Protein AF-A0A848W6Z0-F1 (afdb_monomer_lite)

pLDDT: mean 92.56, std 6.85, range [59.88, 98.69]

Sequence (205 aa):
MAGYREFLVRVDVSEGELARVDRDVADIAAERRTPPESKPDPRPLDDDLFWEIVEADGEQPLGERLEAFPDNLARFKPKTIRDFYRKLREVWGQAYRTDVWALAYLLRGGCSDDSFMGFRAWLILQGRAVFEATLKDPDAFNVELFQSDSDGCESILEAPAIAYELRAGKSFPPTKTPLLKLTGPEIDEEEFAASLPRISAALDA

Secondary structure (DSSP, 8-state):
-HHHHHHHHHTT--HHHHHHHHHHHHHHHHSPPPPP-SPPB-PPP-HHHHHHHHSTTTTS-HHHHHHHHHHHHTTB-HHHHHHHHHHHHHHHHHT-BHHHHHHHHHHHT---HHHHHHHHHHHHHT-HHHHHHHHH-GGG--GGG--S--TTGGGGGTHHHHHHHHHHSSPPPP---PPP--BS----GGGHHHH-HHHHHHH--

Structure (mmCIF, N/CA/C/O backbone):
data_AF-A0A848W6Z0-F1
#
_entry.id   AF-A0A848W6Z0-F1
#
loop_
_atom_site.group_PDB
_atom_site.id
_atom_site.type_symbol
_atom_site.label_atom_id
_atom_site.label_alt_id
_atom_site.label_comp_id
_atom_site.label_asym_id
_atom_site.label_entity_id
_atom_site.label_seq_id
_atom_site.pdbx_PDB_ins_code
_atom_site.Cartn_x
_atom_site.Cartn_y
_atom_site.Cartn_z
_atom_site.occupancy
_atom_site.B_iso_or_equiv
_atom_site.auth_seq_id
_atom_site.auth_comp_id
_atom_site.auth_asym_id
_atom_site.auth_atom_id
_atom_site.pdbx_PDB_model_num
ATOM 1 N N . MET A 1 1 ? -4.182 9.695 28.094 1.00 60.69 1 MET A N 1
ATOM 2 C CA . MET A 1 1 ? -4.178 11.153 28.353 1.00 60.69 1 MET A CA 1
ATOM 3 C C . MET A 1 1 ? -4.582 11.521 29.781 1.00 60.69 1 MET A C 1
ATOM 5 O O . MET A 1 1 ? -3.831 12.264 30.392 1.00 60.69 1 MET A O 1
ATOM 9 N N . ALA A 1 2 ? -5.656 10.964 30.368 1.00 64.88 2 ALA A N 1
ATOM 10 C CA . ALA A 1 2 ? -6.036 11.250 31.769 1.00 64.88 2 ALA A CA 1
ATOM 11 C C . ALA A 1 2 ? -4.887 11.045 32.787 1.00 64.88 2 ALA A C 1
ATOM 13 O O . ALA A 1 2 ? -4.566 11.954 33.545 1.00 64.88 2 ALA A O 1
ATOM 14 N N . GLY A 1 3 ? -4.170 9.916 32.708 1.00 78.00 3 GLY A N 1
ATOM 15 C CA . GLY A 1 3 ? -3.020 9.653 33.587 1.00 78.00 3 GLY A CA 1
ATOM 16 C C . GLY A 1 3 ? -1.796 10.555 33.354 1.00 78.00 3 GLY A C 1
ATOM 17 O O . GLY A 1 3 ? -0.964 10.693 34.244 1.00 78.00 3 GLY A O 1
ATOM 18 N N . TYR A 1 4 ? -1.680 11.197 32.184 1.00 82.44 4 TYR A N 1
ATOM 19 C CA . TYR A 1 4 ? -0.591 12.141 31.906 1.00 82.44 4 TYR A CA 1
ATOM 20 C C . TYR A 1 4 ? -0.847 13.487 32.589 1.00 82.44 4 TYR A C 1
ATOM 22 O O . TYR A 1 4 ? 0.036 14.020 33.252 1.00 82.44 4 TYR A O 1
ATOM 30 N N . ARG A 1 5 ? -2.084 13.991 32.527 1.00 83.62 5 ARG A N 1
ATOM 31 C CA . ARG A 1 5 ? -2.481 15.204 33.252 1.00 83.62 5 ARG A CA 1
ATOM 32 C C . ARG A 1 5 ? -2.336 15.035 34.768 1.00 83.62 5 ARG A C 1
ATOM 34 O O . ARG A 1 5 ? -1.789 15.911 35.427 1.00 83.62 5 ARG A O 1
ATOM 41 N N . GLU A 1 6 ? -2.769 13.897 35.316 1.00 86.12 6 GLU A N 1
ATOM 42 C CA . GLU A 1 6 ? -2.593 13.570 36.742 1.00 86.12 6 GLU A CA 1
ATOM 43 C C . GLU A 1 6 ? -1.115 13.520 37.155 1.00 86.12 6 GLU A C 1
ATOM 45 O O . GLU A 1 6 ? -0.750 13.985 38.235 1.00 86.12 6 GLU A O 1
ATOM 50 N N . PHE A 1 7 ? -0.246 13.001 36.283 1.00 90.81 7 PHE A N 1
ATOM 51 C CA . PHE A 1 7 ? 1.197 13.027 36.498 1.00 90.81 7 PHE A CA 1
ATOM 52 C C . PHE A 1 7 ? 1.750 14.460 36.560 1.00 90.81 7 PHE A C 1
ATOM 54 O O . PHE A 1 7 ? 2.542 14.747 37.454 1.00 90.81 7 PHE A O 1
ATOM 61 N N . LEU A 1 8 ? 1.317 15.352 35.661 1.00 89.69 8 LEU A N 1
ATOM 62 C CA . LEU A 1 8 ? 1.766 16.751 35.633 1.00 89.69 8 LEU A CA 1
ATOM 63 C C . LEU A 1 8 ? 1.338 17.521 36.887 1.00 89.69 8 LEU A C 1
ATOM 65 O O . LEU A 1 8 ? 2.145 18.242 37.466 1.00 89.69 8 LEU A O 1
ATOM 69 N N . VAL A 1 9 ? 0.109 17.294 37.360 1.00 88.44 9 VAL A N 1
ATOM 70 C CA . VAL A 1 9 ? -0.361 17.835 38.647 1.00 88.44 9 VAL A CA 1
ATOM 71 C C . VAL A 1 9 ? 0.517 17.332 39.797 1.00 88.44 9 VAL A C 1
ATOM 73 O O . VAL A 1 9 ? 0.896 18.099 40.674 1.00 88.44 9 VAL A O 1
ATOM 76 N N . ARG A 1 10 ? 0.895 16.047 39.790 1.00 93.62 10 ARG A N 1
ATOM 77 C CA . ARG A 1 10 ? 1.737 15.455 40.843 1.00 93.62 10 ARG A CA 1
ATOM 78 C C . ARG A 1 10 ? 3.161 16.017 40.878 1.00 93.62 10 ARG A C 1
ATOM 80 O O . ARG A 1 10 ? 3.788 15.969 41.933 1.00 93.62 10 ARG A O 1
ATOM 87 N N . VAL A 1 11 ? 3.687 16.489 39.750 1.00 95.38 11 VAL A N 1
ATOM 88 C CA . VAL A 1 11 ? 5.036 17.079 39.661 1.00 95.38 11 VAL A CA 1
ATOM 89 C C . VAL A 1 11 ? 5.017 18.613 39.672 1.00 95.38 11 VAL A C 1
ATOM 91 O O . VAL A 1 11 ? 6.019 19.227 39.324 1.00 95.38 11 VAL A O 1
ATOM 94 N N . ASP A 1 12 ? 3.903 19.204 40.121 1.00 92.94 12 ASP A N 1
ATOM 95 C CA . ASP A 1 12 ? 3.740 20.637 40.415 1.00 92.94 12 ASP A CA 1
ATOM 96 C C . ASP A 1 12 ? 3.994 21.557 39.203 1.00 92.94 12 ASP A C 1
ATOM 98 O O . ASP A 1 12 ? 4.596 22.628 39.292 1.00 92.94 12 ASP A O 1
ATOM 102 N N . VAL A 1 13 ? 3.542 21.102 38.030 1.00 93.25 13 VAL A N 1
ATOM 103 C CA . VAL A 1 13 ? 3.557 21.871 36.775 1.00 93.25 13 VAL A CA 1
ATOM 104 C C . VAL A 1 13 ? 2.614 23.070 36.876 1.00 93.25 13 VAL A C 1
ATOM 106 O O . VAL A 1 13 ? 1.555 22.988 37.497 1.00 93.25 13 VAL A O 1
ATOM 109 N N . SER A 1 14 ? 2.972 24.189 36.240 1.00 94.06 14 SER A N 1
ATOM 110 C CA . SER A 1 14 ? 2.196 25.427 36.348 1.00 94.06 14 SER A CA 1
ATOM 111 C C . SER A 1 14 ? 0.780 25.307 35.764 1.00 94.06 14 SER A C 1
ATOM 113 O O . SER A 1 14 ? 0.547 24.608 34.777 1.00 94.06 14 SER A O 1
ATOM 115 N N . GLU A 1 15 ? -0.171 26.074 36.306 1.00 92.12 15 GLU A N 1
ATOM 116 C CA . GLU A 1 15 ? -1.547 26.159 35.777 1.00 92.12 15 GLU A CA 1
ATOM 117 C C . GLU A 1 15 ? -1.587 26.564 34.293 1.00 92.12 15 GLU A C 1
ATOM 119 O O . GLU A 1 15 ? -2.403 26.064 33.519 1.00 92.12 15 GLU A O 1
ATOM 124 N N . GLY A 1 16 ? -0.667 27.435 33.861 1.00 92.88 16 GLY A N 1
ATOM 125 C CA . GLY A 1 16 ? -0.550 27.827 32.455 1.00 92.88 16 GLY A CA 1
ATOM 126 C C . GLY A 1 16 ? -0.164 26.659 31.540 1.00 92.88 16 GLY A C 1
ATOM 127 O O . GLY A 1 16 ? -0.690 26.542 30.430 1.00 92.88 16 GLY A O 1
ATOM 128 N N . GLU A 1 17 ? 0.717 25.774 32.007 1.00 89.56 17 GLU A N 1
ATOM 129 C CA . GLU A 1 17 ? 1.120 24.566 31.284 1.00 89.56 17 GLU A CA 1
ATOM 130 C C . GLU A 1 17 ? 0.033 23.489 31.312 1.00 89.56 17 GLU A C 1
ATOM 132 O O . GLU A 1 17 ? -0.230 22.886 30.272 1.00 89.56 17 GLU A O 1
ATOM 137 N N . LEU A 1 18 ? -0.656 23.290 32.442 1.00 91.56 18 LEU A N 1
ATOM 138 C CA . LEU A 1 18 ? -1.810 22.385 32.526 1.00 91.56 18 LEU A CA 1
ATOM 139 C C . LEU A 1 18 ? -2.921 22.807 31.555 1.00 91.56 18 LEU A C 1
ATOM 141 O O . LEU A 1 18 ? -3.432 21.975 30.807 1.00 91.56 18 LEU A O 1
ATOM 145 N N . ALA A 1 19 ? -3.226 24.106 31.486 1.00 91.38 19 ALA A N 1
ATOM 146 C CA . ALA A 1 19 ? -4.203 24.642 30.542 1.00 91.38 19 ALA A CA 1
ATOM 147 C C . ALA A 1 19 ? -3.774 24.471 29.076 1.00 91.38 19 ALA A C 1
ATOM 149 O O . ALA A 1 19 ? -4.630 24.356 28.200 1.00 91.38 19 ALA A O 1
ATOM 150 N N . ARG A 1 20 ? -2.464 24.469 28.783 1.00 89.38 20 ARG A N 1
ATOM 151 C CA . ARG A 1 20 ? -1.961 24.132 27.443 1.00 89.38 20 ARG A CA 1
ATOM 152 C C . ARG A 1 20 ? -2.208 22.660 27.128 1.00 89.38 20 ARG A C 1
ATOM 154 O O . ARG A 1 20 ? -2.799 22.383 26.098 1.00 89.38 20 ARG A O 1
ATOM 161 N N . VAL A 1 21 ? -1.856 21.750 28.038 1.00 89.44 21 VAL A N 1
ATOM 162 C CA . VAL A 1 21 ? -2.091 20.308 27.847 1.00 89.44 21 VAL A CA 1
ATOM 163 C C . VAL A 1 21 ? -3.576 19.991 27.674 1.00 89.44 21 VAL A C 1
ATOM 165 O O . VAL A 1 21 ? -3.923 19.160 26.842 1.00 89.44 21 VAL A O 1
ATOM 168 N N . ASP A 1 22 ? -4.462 20.656 28.417 1.00 89.19 22 ASP A N 1
ATOM 169 C CA . ASP A 1 22 ? -5.909 20.464 28.273 1.00 89.19 22 ASP A CA 1
ATOM 170 C C . ASP A 1 22 ? -6.423 20.913 26.896 1.00 89.19 22 ASP A C 1
ATOM 172 O O . ASP A 1 22 ? -7.277 20.236 26.320 1.00 89.19 22 ASP A O 1
ATOM 176 N N . ARG A 1 23 ? -5.877 22.007 26.340 1.00 89.31 23 ARG A N 1
ATOM 177 C CA . ARG A 1 23 ? -6.163 22.418 24.955 1.00 89.31 23 ARG A CA 1
ATOM 178 C C . ARG A 1 23 ? -5.643 21.391 23.958 1.00 89.31 23 ARG A C 1
ATOM 180 O O . ARG A 1 23 ? -6.432 20.908 23.161 1.00 89.31 23 ARG A O 1
ATOM 187 N N . ASP A 1 24 ? -4.386 20.971 24.088 1.00 87.56 24 ASP A N 1
ATOM 188 C CA . ASP A 1 24 ? -3.787 19.977 23.191 1.00 87.56 24 ASP A CA 1
ATOM 189 C C . ASP A 1 24 ? -4.599 18.662 23.196 1.00 87.56 24 ASP A C 1
ATOM 191 O O . ASP A 1 24 ? -4.840 18.056 22.156 1.00 87.56 24 ASP A O 1
ATOM 195 N N . VAL A 1 25 ? -5.084 18.222 24.365 1.00 86.19 25 VAL A N 1
ATOM 196 C CA . VAL A 1 25 ? -5.962 17.044 24.487 1.00 86.19 25 VAL A CA 1
ATOM 197 C C . VAL A 1 25 ? -7.302 17.253 23.782 1.00 86.19 25 VAL A C 1
ATOM 199 O O . VAL A 1 25 ? -7.804 16.313 23.161 1.00 86.19 25 VAL A O 1
ATOM 202 N N . ALA A 1 26 ? -7.902 18.438 23.905 1.00 86.19 26 ALA A N 1
ATOM 203 C CA . ALA A 1 26 ? -9.164 18.760 23.248 1.00 86.19 26 ALA A CA 1
ATOM 204 C C . ALA A 1 26 ? -9.005 18.817 21.722 1.00 86.19 26 ALA A C 1
ATOM 206 O O . ALA A 1 26 ? -9.836 18.245 21.018 1.00 86.19 26 ALA A O 1
ATOM 207 N N . ASP A 1 27 ? -7.919 19.417 21.236 1.00 86.38 27 ASP A N 1
ATOM 208 C CA . ASP A 1 27 ? -7.599 19.518 19.811 1.00 86.38 27 ASP A CA 1
ATOM 209 C C . ASP A 1 27 ? -7.378 18.116 19.212 1.00 86.38 27 ASP A C 1
ATOM 211 O O . ASP A 1 27 ? -8.057 17.735 18.259 1.00 86.38 27 ASP A O 1
ATOM 215 N N . ILE A 1 28 ? -6.575 17.264 19.868 1.00 82.69 28 ILE A N 1
ATOM 216 C CA . ILE A 1 28 ? -6.394 15.850 19.474 1.00 82.69 28 ILE A CA 1
ATOM 217 C C . ILE A 1 28 ? -7.728 15.091 19.468 1.00 82.69 28 ILE A C 1
ATOM 219 O O . ILE A 1 28 ? -7.977 14.238 18.613 1.00 82.69 28 ILE A O 1
ATOM 223 N N . ALA A 1 29 ? -8.592 15.344 20.454 1.00 82.00 29 ALA A N 1
ATOM 224 C CA . ALA A 1 29 ? -9.889 14.685 20.524 1.00 82.00 29 ALA A CA 1
ATOM 225 C C . ALA A 1 29 ? -10.831 15.133 19.396 1.00 82.00 29 ALA A C 1
ATOM 227 O O . ALA A 1 29 ? -11.615 14.306 18.926 1.00 82.00 29 ALA A O 1
ATOM 228 N N . ALA A 1 30 ? -10.752 16.397 18.970 1.00 82.50 30 ALA A N 1
ATOM 229 C CA . ALA A 1 30 ? -11.535 16.957 17.872 1.00 82.50 30 ALA A CA 1
ATOM 230 C C . ALA A 1 30 ? -11.083 16.431 16.499 1.00 82.50 30 ALA A C 1
ATOM 232 O O . ALA A 1 30 ? -11.919 16.228 15.624 1.00 82.50 30 ALA A O 1
ATOM 233 N N . GLU A 1 31 ? -9.791 16.141 16.337 1.00 82.31 31 GLU A N 1
ATOM 234 C CA . GLU A 1 31 ? -9.215 15.548 15.120 1.00 82.31 31 GLU A CA 1
ATOM 235 C C . GLU A 1 31 ? -9.383 14.019 15.043 1.00 82.31 31 GLU A C 1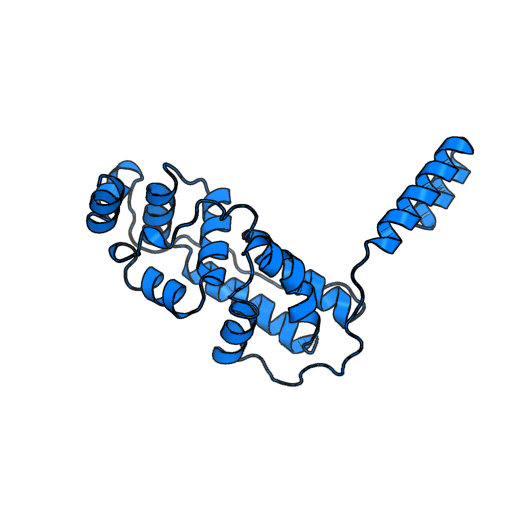
ATOM 237 O O . GLU A 1 31 ? -9.028 13.379 14.050 1.00 82.31 31 GLU A O 1
ATOM 242 N N . ARG A 1 32 ? -9.920 13.383 16.093 1.00 81.81 32 ARG A N 1
ATOM 243 C CA . ARG A 1 32 ? -10.032 11.924 16.132 1.00 81.81 32 ARG A CA 1
ATOM 244 C C . ARG A 1 32 ? -11.067 11.430 15.121 1.00 81.81 32 ARG A C 1
ATOM 246 O O . ARG A 1 32 ? -12.250 11.754 15.218 1.00 81.81 32 ARG A O 1
ATOM 253 N N . ARG A 1 33 ? -10.640 10.521 14.238 1.00 85.81 33 ARG A N 1
ATOM 254 C CA . ARG A 1 33 ? -11.529 9.763 13.343 1.00 85.81 33 ARG A CA 1
ATOM 255 C C . ARG A 1 33 ? -12.688 9.120 14.112 1.00 85.81 33 ARG A C 1
ATOM 257 O O . ARG A 1 33 ? -12.520 8.592 15.222 1.00 85.81 33 ARG A O 1
ATOM 264 N N . THR A 1 34 ? -13.872 9.164 13.509 1.00 84.38 34 THR A N 1
ATOM 265 C CA . THR A 1 34 ? -15.103 8.625 14.095 1.00 84.38 34 THR A CA 1
ATOM 266 C C . THR A 1 34 ? -15.472 7.294 13.435 1.00 84.38 34 THR A C 1
ATOM 268 O O . THR A 1 34 ? -15.350 7.156 12.220 1.00 84.38 34 THR A O 1
ATOM 271 N N . PRO A 1 35 ? -15.903 6.278 14.206 1.00 81.44 35 PRO A N 1
ATOM 272 C CA . PRO A 1 35 ? -16.333 5.013 13.625 1.00 81.44 35 PRO A CA 1
ATOM 273 C C . PRO A 1 35 ? -17.553 5.192 12.710 1.00 81.44 35 PRO A C 1
ATOM 275 O O . PRO A 1 35 ? -18.455 5.959 13.052 1.00 81.44 35 PRO A O 1
ATOM 278 N N . PRO A 1 36 ? -17.659 4.430 11.609 1.00 84.06 36 PRO A N 1
ATOM 279 C CA . PRO A 1 36 ? -18.835 4.485 10.752 1.00 84.06 36 PRO A CA 1
ATOM 280 C C . PRO A 1 36 ? -20.091 4.011 11.499 1.00 84.06 36 PRO A C 1
ATOM 282 O O . PRO A 1 36 ? -20.122 2.912 12.058 1.00 84.06 36 PRO A O 1
ATOM 285 N N . GLU A 1 37 ? -21.159 4.812 11.447 1.00 82.06 37 GLU A N 1
ATOM 286 C CA . GLU A 1 37 ? -22.454 4.508 12.086 1.00 82.06 37 GLU A CA 1
ATOM 287 C C . GLU A 1 37 ? -23.227 3.376 11.382 1.00 82.06 37 GLU A C 1
ATOM 289 O O . GLU A 1 37 ? -24.132 2.758 11.947 1.00 82.06 37 GLU A O 1
ATOM 294 N N . SER A 1 38 ? -22.870 3.079 10.131 1.00 85.38 38 SER A N 1
ATOM 295 C CA . SER A 1 38 ? -23.558 2.092 9.302 1.00 85.38 38 SER A CA 1
ATOM 296 C C . SER A 1 38 ? -23.245 0.639 9.693 1.00 85.38 38 SER A C 1
ATOM 298 O O . SER A 1 38 ? -22.168 0.281 10.194 1.00 85.38 38 SER A O 1
ATOM 300 N N . LYS A 1 39 ? -24.214 -0.252 9.423 1.00 89.94 39 LYS A N 1
ATOM 301 C CA . LYS A 1 39 ? -24.009 -1.703 9.552 1.00 89.94 39 LYS A CA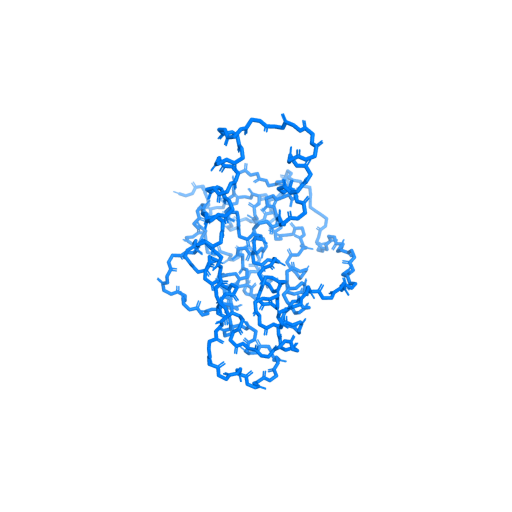 1
ATOM 302 C C . LYS A 1 39 ? -22.811 -2.127 8.691 1.00 89.94 39 LYS A C 1
ATOM 304 O O . LYS A 1 39 ? -22.694 -1.647 7.567 1.00 89.94 39 LYS A O 1
ATOM 309 N N . PRO A 1 40 ? -21.941 -3.023 9.194 1.00 93.25 40 PRO A N 1
ATOM 310 C CA . PRO A 1 40 ? -20.746 -3.402 8.462 1.00 93.25 40 PRO A CA 1
ATOM 311 C C . PRO A 1 40 ? -21.122 -4.160 7.200 1.00 93.25 40 PRO A C 1
ATOM 313 O O . PRO A 1 40 ? -21.990 -5.040 7.257 1.00 93.25 40 PRO A O 1
ATOM 316 N N . ASP A 1 41 ? -20.401 -3.895 6.117 1.00 94.69 41 ASP A N 1
ATOM 317 C CA . ASP A 1 41 ? -20.452 -4.732 4.925 1.00 94.69 41 ASP A CA 1
ATOM 318 C C . ASP A 1 41 ? -20.087 -6.184 5.317 1.00 94.69 41 ASP A C 1
ATOM 320 O O . ASP A 1 41 ? -19.045 -6.421 5.950 1.00 94.69 41 ASP A O 1
ATOM 324 N N . PRO A 1 42 ? -20.973 -7.166 5.050 1.00 93.06 42 PRO A N 1
ATOM 325 C CA . PRO A 1 42 ? -20.771 -8.540 5.469 1.00 93.06 42 PRO A CA 1
ATOM 326 C C . PRO A 1 42 ? -19.909 -9.365 4.514 1.00 93.06 42 PRO A C 1
ATOM 328 O O . PRO A 1 42 ? -19.630 -10.512 4.881 1.00 93.06 42 PRO A O 1
ATOM 331 N N . ARG A 1 43 ? -19.542 -8.840 3.335 1.00 96.19 43 ARG A N 1
ATOM 332 C CA . ARG A 1 43 ? -18.815 -9.585 2.305 1.00 96.19 43 ARG A CA 1
ATOM 333 C C . ARG A 1 43 ? -17.480 -10.117 2.860 1.00 96.19 43 ARG A C 1
ATOM 335 O O . ARG A 1 43 ? -16.743 -9.377 3.527 1.00 96.19 43 ARG A O 1
ATOM 342 N N . PRO A 1 44 ? -17.183 -11.418 2.677 1.00 96.12 44 PRO A N 1
ATOM 343 C CA . PRO A 1 44 ? -15.856 -11.948 2.960 1.00 96.12 44 PRO A CA 1
ATOM 344 C C . PRO A 1 44 ? -14.858 -11.382 1.948 1.00 96.12 44 PRO A C 1
ATOM 346 O O . PRO A 1 44 ? -15.242 -11.047 0.834 1.00 96.12 44 PRO A O 1
ATOM 349 N N . LEU A 1 45 ? -13.584 -11.295 2.331 1.00 98.44 45 LEU A N 1
ATOM 350 C CA . LEU A 1 45 ? -12.551 -10.886 1.389 1.00 98.44 45 LEU A CA 1
ATOM 351 C C . LEU A 1 45 ? -12.261 -12.006 0.384 1.00 98.44 45 LEU A C 1
ATOM 353 O O . LEU A 1 45 ? -11.878 -13.107 0.787 1.00 98.44 45 LEU A O 1
ATOM 357 N N . ASP A 1 46 ? -12.385 -11.676 -0.895 1.00 98.00 46 ASP A N 1
ATOM 358 C CA . ASP A 1 46 ? -11.806 -12.380 -2.035 1.00 98.00 46 ASP A CA 1
ATOM 359 C C . ASP A 1 46 ? -10.920 -11.415 -2.849 1.00 98.00 46 ASP A C 1
ATOM 361 O O . ASP A 1 46 ? -10.696 -10.269 -2.444 1.00 98.00 46 ASP A O 1
ATOM 365 N N . ASP A 1 47 ? -10.352 -11.898 -3.956 1.00 97.50 47 ASP A N 1
ATOM 366 C CA . ASP A 1 47 ? -9.438 -11.104 -4.783 1.00 97.50 47 ASP A CA 1
ATOM 367 C C . ASP A 1 47 ? -10.144 -9.913 -5.445 1.00 97.50 47 ASP A C 1
ATOM 369 O O . ASP A 1 47 ? -9.564 -8.832 -5.523 1.00 97.50 47 ASP A O 1
ATOM 373 N N . ASP A 1 48 ? -11.396 -10.075 -5.872 1.00 98.25 48 ASP A N 1
ATOM 374 C CA . ASP A 1 48 ? -12.146 -8.999 -6.521 1.00 98.25 48 ASP A CA 1
ATOM 375 C C . ASP A 1 48 ? -12.517 -7.908 -5.511 1.00 98.25 48 ASP A C 1
ATOM 377 O O . ASP A 1 48 ? -12.317 -6.728 -5.788 1.00 98.25 48 ASP A O 1
ATOM 381 N N . LEU A 1 49 ? -12.946 -8.282 -4.299 1.00 98.25 49 LEU A N 1
ATOM 382 C CA . LEU A 1 49 ? -13.213 -7.321 -3.232 1.00 98.25 49 LEU A CA 1
ATOM 383 C C . LEU A 1 49 ? -11.938 -6.615 -2.755 1.00 98.25 49 LEU A C 1
ATOM 385 O O . LEU A 1 49 ? -11.993 -5.446 -2.381 1.00 98.25 49 LEU A O 1
ATOM 389 N N . PHE A 1 50 ? -10.788 -7.297 -2.741 1.00 98.69 50 PHE A N 1
ATOM 390 C CA . PHE A 1 50 ? -9.514 -6.652 -2.418 1.00 98.69 50 PHE A CA 1
ATOM 391 C C . PHE A 1 50 ? -9.234 -5.485 -3.370 1.00 98.69 50 PHE A C 1
ATOM 393 O O . PHE A 1 50 ? -8.964 -4.376 -2.908 1.00 98.69 50 PHE A O 1
ATOM 400 N N . TRP A 1 51 ? -9.346 -5.723 -4.678 1.00 98.44 51 TRP A N 1
ATOM 401 C CA . TRP A 1 51 ? -9.116 -4.688 -5.681 1.00 98.44 51 TRP A CA 1
ATOM 402 C C . TRP A 1 51 ? -10.224 -3.632 -5.696 1.00 98.44 51 TRP A C 1
ATOM 404 O O . TRP A 1 51 ? -9.899 -2.455 -5.774 1.00 98.44 51 TRP A O 1
ATOM 414 N N . GLU A 1 52 ? -11.491 -4.008 -5.482 1.00 97.75 52 GLU A N 1
ATOM 415 C CA . GLU A 1 52 ? -12.600 -3.054 -5.296 1.00 97.75 52 GLU A CA 1
ATOM 416 C C . GLU A 1 52 ? -12.301 -2.054 -4.167 1.00 97.75 52 GLU A C 1
ATOM 418 O O . GLU A 1 52 ? -12.535 -0.859 -4.318 1.00 97.75 52 GLU A O 1
ATOM 423 N N . ILE A 1 53 ? -11.761 -2.525 -3.036 1.00 97.69 53 ILE A N 1
ATOM 424 C CA . ILE A 1 53 ? -11.401 -1.660 -1.903 1.00 97.69 53 ILE A CA 1
ATOM 425 C C . ILE A 1 53 ? -10.218 -0.747 -2.250 1.00 97.69 53 ILE A C 1
ATOM 427 O O . ILE A 1 53 ? -10.229 0.422 -1.877 1.00 97.69 53 ILE A O 1
ATOM 431 N N . VAL A 1 54 ? -9.193 -1.264 -2.936 1.00 97.31 54 VAL A N 1
ATOM 432 C CA . VAL A 1 54 ? -8.004 -0.484 -3.331 1.00 97.31 54 VAL A CA 1
ATOM 433 C C . VAL A 1 54 ? -8.352 0.606 -4.350 1.00 97.31 54 VAL A C 1
ATOM 435 O O . VAL A 1 54 ? -7.843 1.726 -4.276 1.00 97.31 54 VAL A O 1
ATOM 438 N N . GLU A 1 55 ? -9.224 0.276 -5.296 1.00 95.62 55 GLU A N 1
ATOM 439 C CA . GLU A 1 55 ? -9.632 1.137 -6.409 1.00 95.62 55 GLU A CA 1
ATOM 440 C C . GLU A 1 55 ? -10.804 2.060 -6.054 1.00 95.62 55 GLU A C 1
ATOM 442 O O . GLU A 1 55 ? -11.202 2.898 -6.868 1.00 95.62 55 GLU A O 1
ATOM 447 N N . ALA A 1 56 ? -11.338 1.947 -4.834 1.00 92.81 56 ALA A N 1
ATOM 448 C CA . ALA A 1 56 ? -12.352 2.857 -4.334 1.00 92.81 56 ALA A CA 1
ATOM 449 C C . ALA A 1 56 ? -11.871 4.314 -4.442 1.00 92.81 56 ALA A C 1
ATOM 451 O O . ALA A 1 56 ? -10.708 4.637 -4.176 1.00 92.81 56 ALA A O 1
ATOM 452 N N . ASP A 1 57 ? -12.792 5.184 -4.856 1.00 84.94 57 ASP A N 1
ATOM 453 C CA . ASP A 1 57 ? -12.558 6.617 -5.030 1.00 84.94 57 ASP A CA 1
ATOM 454 C C . ASP A 1 57 ? -11.403 6.944 -6.000 1.00 84.94 57 ASP A C 1
ATOM 456 O O . ASP A 1 57 ? -10.746 7.969 -5.859 1.00 84.94 57 ASP A O 1
ATOM 460 N N . GLY A 1 58 ? -11.160 6.096 -7.010 1.00 81.00 58 GLY A N 1
ATOM 461 C CA . GLY A 1 58 ? -10.055 6.230 -7.974 1.00 81.00 58 GLY A CA 1
ATOM 462 C C . GLY A 1 58 ? -9.990 7.543 -8.771 1.00 81.00 58 GLY A C 1
ATOM 463 O O . GLY A 1 58 ? -8.946 7.842 -9.341 1.00 81.00 58 GLY A O 1
ATOM 464 N N . GLU A 1 59 ? -11.066 8.334 -8.794 1.00 84.06 59 GLU A N 1
ATOM 465 C CA . GLU A 1 59 ? -11.097 9.675 -9.403 1.00 84.06 59 GLU A CA 1
ATOM 466 C C . GLU A 1 59 ? -10.509 10.770 -8.493 1.00 84.06 59 GLU A C 1
ATOM 468 O O . GLU A 1 59 ? -10.186 11.856 -8.971 1.00 84.06 59 GLU A O 1
ATOM 473 N N . GLN A 1 60 ? -10.376 10.505 -7.189 1.00 88.19 60 GLN A N 1
ATOM 474 C CA . GLN A 1 60 ? -9.827 11.453 -6.221 1.00 88.19 60 GLN A CA 1
ATOM 475 C C . GLN A 1 60 ? -8.291 11.498 -6.290 1.00 88.19 60 GLN A C 1
ATOM 477 O O . GLN A 1 60 ? -7.654 10.488 -6.618 1.00 88.19 60 GLN A O 1
ATOM 482 N N . PRO A 1 61 ? -7.666 12.632 -5.923 1.00 89.88 61 PRO A N 1
ATOM 483 C CA . PRO A 1 61 ? -6.219 12.711 -5.761 1.00 89.88 61 PRO A CA 1
ATOM 484 C C . PRO A 1 61 ? -5.693 11.632 -4.808 1.00 89.88 61 PRO A C 1
ATOM 486 O O . PRO A 1 61 ? -6.328 11.299 -3.807 1.00 89.88 61 PRO A O 1
ATOM 489 N N . LEU A 1 62 ? -4.506 11.095 -5.097 1.00 88.50 62 LEU A N 1
ATOM 490 C CA . LEU A 1 62 ? -3.948 9.964 -4.351 1.00 88.50 62 LEU A CA 1
ATOM 491 C C . LEU A 1 62 ? -3.812 10.241 -2.847 1.00 88.50 62 LEU A C 1
ATOM 493 O O . LEU A 1 62 ? -4.137 9.373 -2.040 1.00 88.50 62 LEU A O 1
ATOM 497 N N . GLY A 1 63 ? -3.387 11.451 -2.473 1.00 89.94 63 GLY A N 1
ATOM 498 C CA . GLY A 1 63 ? -3.297 11.867 -1.071 1.00 89.94 63 GLY A CA 1
ATOM 499 C C . GLY A 1 63 ? -4.647 11.814 -0.348 1.00 89.94 63 GLY A C 1
ATOM 500 O O . GLY A 1 63 ? -4.735 11.251 0.739 1.00 89.94 63 GLY A O 1
ATOM 501 N N . GLU A 1 64 ? -5.716 12.303 -0.985 1.00 91.12 64 GLU A N 1
ATOM 502 C CA . GLU A 1 64 ? -7.077 12.261 -0.428 1.00 91.12 64 GLU A CA 1
ATOM 503 C C . GLU A 1 64 ? -7.592 10.818 -0.314 1.00 91.12 64 GLU A C 1
ATOM 505 O O . GLU A 1 64 ? -8.176 10.435 0.703 1.00 91.12 64 GLU A O 1
ATOM 510 N N . ARG A 1 65 ? -7.308 9.975 -1.319 1.00 92.06 65 ARG A N 1
ATOM 511 C CA . ARG A 1 65 ? -7.628 8.537 -1.277 1.00 92.06 65 ARG A CA 1
ATOM 512 C C . ARG A 1 65 ? -6.933 7.840 -0.111 1.00 92.06 65 ARG A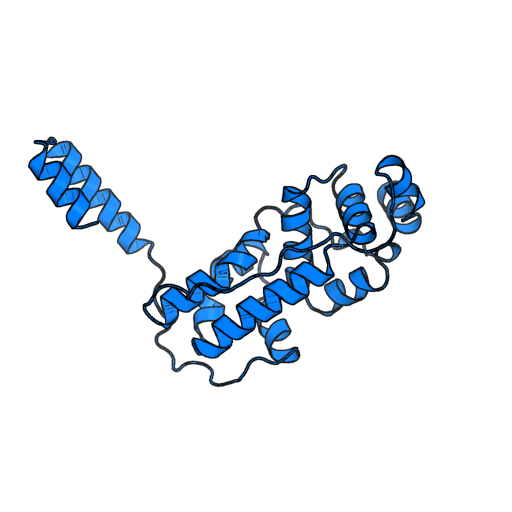 C 1
ATOM 514 O O . ARG A 1 65 ? -7.565 7.050 0.588 1.00 92.06 65 ARG A O 1
ATOM 521 N N . LEU A 1 66 ? -5.645 8.117 0.100 1.00 92.56 66 LEU A N 1
ATOM 522 C CA . LEU A 1 66 ? -4.852 7.548 1.193 1.00 92.56 66 LEU A CA 1
ATOM 523 C C . LEU A 1 66 ? -5.368 7.992 2.562 1.00 92.56 66 LEU A C 1
ATOM 525 O O . LEU A 1 66 ? -5.508 7.163 3.463 1.00 92.56 66 LEU A O 1
ATOM 529 N N . GLU A 1 67 ? -5.696 9.275 2.712 1.00 92.00 67 GLU A N 1
ATOM 530 C CA . GLU A 1 67 ? -6.210 9.829 3.964 1.00 92.00 67 GLU A CA 1
ATOM 531 C C . GLU A 1 67 ? -7.555 9.203 4.368 1.00 92.00 67 GLU A C 1
ATOM 533 O O . GLU A 1 67 ? -7.750 8.875 5.548 1.00 92.00 67 GLU A O 1
ATOM 538 N N . ALA A 1 68 ? -8.444 8.991 3.390 1.00 93.44 68 ALA A N 1
ATOM 539 C CA . ALA A 1 68 ? -9.768 8.395 3.569 1.00 93.44 68 ALA A CA 1
ATOM 540 C C . ALA A 1 68 ? -9.758 6.854 3.630 1.00 93.44 68 ALA A C 1
ATOM 542 O O . ALA A 1 68 ? -10.733 6.236 4.073 1.00 93.44 68 ALA A O 1
ATOM 543 N N . PHE A 1 69 ? -8.666 6.205 3.209 1.00 96.19 69 PHE A N 1
ATOM 544 C CA . PHE A 1 69 ? -8.574 4.746 3.100 1.00 96.19 69 PHE A CA 1
ATOM 545 C C . PHE A 1 69 ? -8.948 3.999 4.394 1.00 96.19 69 PHE A C 1
ATOM 547 O O . PHE A 1 69 ? -9.721 3.034 4.322 1.00 96.19 69 PHE A O 1
ATOM 554 N N . PRO A 1 70 ? -8.471 4.406 5.594 1.00 96.75 70 PRO A N 1
ATOM 555 C CA . PRO A 1 70 ? -8.848 3.739 6.837 1.00 96.75 70 PRO A CA 1
ATOM 556 C C . PRO A 1 70 ? -10.352 3.809 7.121 1.00 96.75 70 PRO A C 1
ATOM 558 O O . PRO A 1 70 ? -10.934 2.824 7.578 1.00 96.75 70 PRO A O 1
ATOM 561 N N . ASP A 1 71 ? -10.989 4.943 6.829 1.00 94.50 71 ASP A N 1
ATOM 562 C CA . ASP A 1 71 ? -12.417 5.160 7.070 1.00 94.50 71 ASP A CA 1
ATOM 563 C C . ASP A 1 71 ? -13.269 4.328 6.099 1.00 94.50 71 ASP A C 1
ATOM 565 O O . ASP A 1 71 ? -14.230 3.664 6.508 1.00 94.50 71 ASP A O 1
ATOM 569 N N . ASN A 1 72 ? -12.853 4.255 4.833 1.00 94.44 72 ASN A N 1
ATOM 570 C CA . ASN A 1 72 ? -13.449 3.375 3.829 1.00 94.44 72 ASN A CA 1
ATOM 571 C C . ASN A 1 72 ? -13.348 1.898 4.233 1.00 94.44 72 ASN A C 1
ATOM 573 O O . ASN A 1 72 ? -14.349 1.174 4.233 1.00 94.44 72 ASN A O 1
ATOM 577 N N . LEU A 1 73 ? -12.169 1.453 4.667 1.00 97.19 73 LEU A N 1
ATOM 578 C CA . LEU A 1 73 ? -11.949 0.079 5.113 1.00 97.19 73 LEU A CA 1
ATOM 579 C C . LEU A 1 73 ? -12.696 -0.239 6.424 1.00 97.19 73 LEU A C 1
ATOM 581 O O . LEU A 1 73 ? -13.162 -1.367 6.619 1.00 97.19 73 LEU A O 1
ATOM 585 N N . ALA A 1 74 ? -12.906 0.748 7.302 1.00 97.00 74 ALA A N 1
ATOM 586 C CA . ALA A 1 74 ? -13.669 0.587 8.542 1.00 97.00 74 ALA A CA 1
ATOM 587 C C . ALA A 1 74 ? -15.156 0.265 8.296 1.00 97.00 74 ALA A C 1
ATOM 589 O O . ALA A 1 74 ? -15.851 -0.206 9.204 1.00 97.00 74 ALA A O 1
ATOM 590 N N . ARG A 1 75 ? -15.670 0.444 7.070 1.00 95.94 75 ARG A N 1
ATOM 591 C CA . ARG A 1 75 ? -17.039 0.052 6.682 1.00 95.94 75 ARG A CA 1
ATOM 592 C C . ARG A 1 75 ? -17.243 -1.467 6.665 1.00 95.94 75 ARG A C 1
ATOM 594 O O . ARG A 1 75 ? -18.384 -1.919 6.752 1.00 95.94 75 ARG A O 1
ATOM 601 N N . PHE A 1 76 ? -16.172 -2.258 6.628 1.00 97.44 76 PHE A N 1
ATOM 602 C CA . PHE A 1 76 ? -16.224 -3.721 6.615 1.00 97.44 76 PHE A CA 1
ATOM 603 C C . PHE A 1 76 ? -16.192 -4.334 8.021 1.00 97.44 76 PHE A C 1
ATOM 605 O O . PHE A 1 76 ? -15.882 -3.684 9.018 1.00 97.44 76 PHE A O 1
ATOM 612 N N . LYS A 1 77 ? -16.509 -5.630 8.137 1.00 97.00 77 LYS A N 1
ATOM 613 C CA . LYS A 1 77 ? -16.361 -6.359 9.411 1.00 97.00 77 LYS A CA 1
ATOM 614 C C . LYS A 1 77 ? -14.885 -6.439 9.845 1.00 97.00 77 LYS A C 1
ATOM 616 O O . LYS A 1 77 ? -14.023 -6.668 8.998 1.00 97.00 77 LYS A O 1
ATOM 621 N N . PRO A 1 78 ? -14.582 -6.461 11.162 1.00 96.44 78 PRO A N 1
ATOM 622 C CA . PRO A 1 78 ? -13.213 -6.639 11.671 1.00 96.44 78 PRO A CA 1
ATOM 623 C C . PRO A 1 78 ? -12.482 -7.879 11.133 1.00 96.44 78 PRO A C 1
ATOM 625 O O . PRO A 1 78 ? -11.258 -7.899 11.026 1.00 96.44 78 PRO A O 1
ATOM 628 N N . LYS A 1 79 ? -13.216 -8.946 10.787 1.00 96.75 79 LYS A N 1
ATOM 629 C CA . LYS A 1 79 ? -12.629 -10.108 10.109 1.00 96.75 79 LYS A CA 1
ATOM 630 C C . LYS A 1 79 ? -12.123 -9.749 8.706 1.00 96.75 79 LYS A C 1
ATOM 632 O O . LYS A 1 79 ? -10.969 -10.042 8.430 1.00 96.75 79 LYS A O 1
ATOM 637 N N . THR A 1 80 ? -12.944 -9.105 7.879 1.00 98.19 80 THR A N 1
ATOM 638 C CA . THR A 1 80 ? -12.583 -8.684 6.518 1.00 98.19 80 THR A CA 1
ATOM 639 C C . THR A 1 80 ? -11.396 -7.720 6.534 1.00 98.19 80 THR A C 1
ATOM 641 O O . THR A 1 80 ? -10.470 -7.910 5.762 1.00 98.19 80 THR A O 1
ATOM 644 N N . ILE A 1 81 ? -11.338 -6.781 7.486 1.00 98.25 81 ILE A N 1
ATOM 645 C CA . ILE A 1 81 ? -10.197 -5.856 7.640 1.00 98.25 81 ILE A CA 1
ATOM 646 C C . ILE A 1 81 ? -8.881 -6.610 7.918 1.00 98.25 81 ILE A C 1
ATOM 648 O O . ILE A 1 81 ? -7.846 -6.320 7.323 1.00 98.25 81 ILE A O 1
ATOM 652 N N . ARG A 1 82 ? -8.905 -7.632 8.787 1.00 97.69 82 ARG A N 1
ATOM 653 C CA . ARG A 1 82 ? -7.722 -8.481 9.044 1.00 97.69 82 ARG A CA 1
ATOM 654 C C . ARG A 1 82 ? -7.352 -9.353 7.849 1.00 97.69 82 ARG A C 1
ATOM 656 O O . ARG A 1 82 ? -6.176 -9.637 7.636 1.00 97.69 82 ARG A O 1
ATOM 663 N N . ASP A 1 83 ? -8.343 -9.832 7.107 1.00 97.75 83 ASP A N 1
ATOM 664 C CA . ASP A 1 83 ? -8.106 -10.576 5.872 1.00 97.75 83 ASP A CA 1
ATOM 665 C C . ASP A 1 83 ? -7.446 -9.649 4.837 1.00 97.75 83 ASP A C 1
ATOM 667 O O . ASP A 1 83 ? -6.461 -10.047 4.218 1.00 97.75 83 ASP A O 1
ATOM 671 N N . PHE A 1 84 ? -7.900 -8.392 4.753 1.00 98.44 84 PHE A N 1
ATOM 672 C CA . PHE A 1 84 ? -7.373 -7.380 3.839 1.00 98.44 84 PHE A CA 1
ATOM 673 C C . PHE A 1 84 ? -5.925 -7.050 4.177 1.00 98.44 84 PHE A C 1
ATOM 675 O O . PHE A 1 84 ? -5.082 -7.078 3.292 1.00 98.44 84 PHE A O 1
ATOM 682 N N . TYR A 1 85 ? -5.598 -6.859 5.461 1.00 98.00 85 TYR A N 1
ATOM 683 C CA . TYR A 1 85 ? -4.212 -6.685 5.908 1.00 98.00 85 TYR A CA 1
ATOM 684 C C . TYR A 1 85 ? -3.287 -7.800 5.397 1.00 98.00 85 TYR A C 1
ATOM 686 O O . TYR A 1 85 ? -2.202 -7.534 4.883 1.00 98.00 85 TYR A O 1
ATOM 694 N N . ARG A 1 86 ? -3.713 -9.063 5.525 1.00 96.94 86 ARG A N 1
ATOM 695 C CA . ARG A 1 86 ? -2.906 -10.214 5.095 1.00 96.94 86 ARG A CA 1
ATOM 696 C C . ARG A 1 86 ? -2.730 -10.235 3.580 1.00 96.94 86 ARG A C 1
ATOM 698 O O . ARG A 1 86 ? -1.608 -10.422 3.120 1.00 96.94 86 ARG A O 1
ATOM 705 N N . LYS A 1 87 ? -3.810 -9.993 2.831 1.00 97.88 87 LYS A N 1
ATOM 706 C CA . LYS A 1 87 ? -3.768 -9.933 1.367 1.00 97.88 87 LYS A CA 1
ATOM 707 C C . LYS A 1 87 ? -2.919 -8.763 0.869 1.00 97.88 87 LYS A C 1
ATOM 709 O O . LYS A 1 87 ? -2.088 -8.961 -0.005 1.00 97.88 87 LYS A O 1
ATOM 714 N N . LEU A 1 88 ? -3.043 -7.584 1.478 1.00 98.06 88 LEU A N 1
ATOM 715 C CA . LEU A 1 88 ? -2.229 -6.413 1.158 1.00 98.06 88 LEU A CA 1
ATOM 716 C C . LEU A 1 88 ? -0.737 -6.711 1.330 1.00 98.06 88 LEU A C 1
ATOM 718 O O . LEU A 1 88 ? 0.054 -6.403 0.447 1.00 98.06 88 LEU A O 1
ATOM 722 N N . ARG A 1 89 ? -0.345 -7.354 2.439 1.00 96.50 89 ARG A N 1
ATOM 723 C CA . ARG A 1 89 ? 1.052 -7.755 2.676 1.00 96.50 89 ARG A CA 1
ATOM 724 C C . ARG A 1 89 ? 1.550 -8.784 1.663 1.00 96.50 89 ARG A C 1
ATOM 726 O O . ARG A 1 89 ? 2.709 -8.713 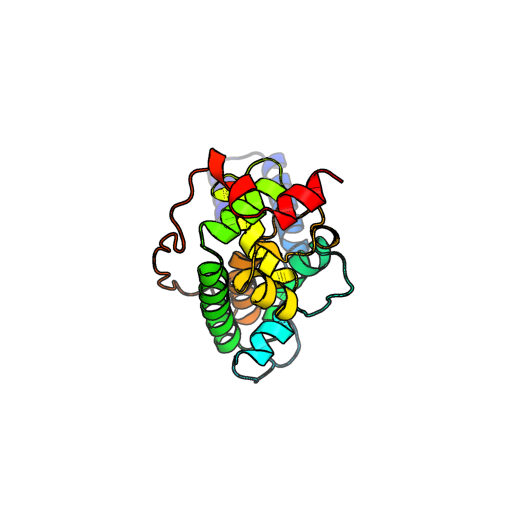1.267 1.00 96.50 89 ARG A O 1
ATOM 733 N N . GLU A 1 90 ? 0.697 -9.719 1.258 1.00 96.44 90 GLU A N 1
ATOM 734 C CA . GLU A 1 90 ? 1.009 -10.696 0.213 1.00 96.44 90 GLU A CA 1
ATOM 735 C C . GLU A 1 90 ? 1.242 -10.003 -1.136 1.00 96.44 90 GLU A C 1
ATOM 737 O O . GLU A 1 90 ? 2.310 -10.167 -1.717 1.00 96.44 90 GLU A O 1
ATOM 742 N N . VAL A 1 91 ? 0.290 -9.182 -1.590 1.00 98.06 91 VAL A N 1
ATOM 743 C CA . VAL A 1 91 ? 0.365 -8.437 -2.859 1.00 98.06 91 VAL A CA 1
ATOM 744 C C . VAL A 1 91 ? 1.574 -7.497 -2.860 1.00 98.06 91 VAL A C 1
ATOM 746 O O . VAL A 1 91 ? 2.386 -7.540 -3.776 1.00 98.06 91 VAL A O 1
ATOM 749 N N . TRP A 1 92 ? 1.790 -6.731 -1.791 1.00 97.50 92 TRP A N 1
ATOM 750 C CA . TRP A 1 92 ? 2.971 -5.872 -1.647 1.00 97.50 92 TRP A CA 1
ATOM 751 C C . TRP A 1 92 ? 4.294 -6.653 -1.679 1.00 97.50 92 TRP A C 1
ATOM 753 O O . TRP A 1 92 ? 5.292 -6.179 -2.227 1.00 97.50 92 TRP A O 1
ATOM 763 N N . GLY A 1 93 ? 4.304 -7.876 -1.144 1.00 97.25 93 GLY A N 1
ATOM 764 C CA . GLY A 1 93 ? 5.446 -8.782 -1.220 1.00 97.25 93 GLY A CA 1
ATOM 765 C C . GLY A 1 93 ? 5.726 -9.320 -2.626 1.00 97.25 93 GLY A C 1
ATOM 766 O O . GLY A 1 93 ? 6.890 -9.519 -2.960 1.00 97.25 93 GLY A O 1
ATOM 767 N N . GLN A 1 94 ? 4.705 -9.507 -3.472 1.00 97.56 94 GLN A N 1
ATOM 768 C CA . GLN A 1 94 ? 4.876 -9.974 -4.860 1.00 97.56 94 GLN A CA 1
ATOM 769 C C . GLN A 1 94 ? 5.675 -8.984 -5.720 1.00 97.56 94 GLN A C 1
ATOM 771 O O . GLN A 1 94 ? 6.375 -9.395 -6.645 1.00 97.56 94 GLN A O 1
ATOM 776 N N . ALA A 1 95 ? 5.599 -7.692 -5.395 1.00 97.81 95 ALA A N 1
ATOM 777 C CA . ALA A 1 95 ? 6.364 -6.641 -6.057 1.00 97.81 95 ALA A CA 1
ATOM 778 C C . ALA A 1 95 ? 7.796 -6.483 -5.512 1.00 97.81 95 ALA A C 1
ATOM 780 O O . ALA A 1 95 ? 8.545 -5.645 -6.007 1.00 97.81 95 ALA A O 1
ATOM 781 N N . TYR A 1 96 ? 8.207 -7.265 -4.503 1.00 97.62 96 TYR A N 1
ATOM 782 C CA . TYR A 1 96 ? 9.579 -7.249 -3.986 1.00 97.62 96 TYR A CA 1
ATOM 783 C C . TYR A 1 96 ? 10.513 -8.080 -4.879 1.00 97.62 96 TYR A C 1
ATOM 785 O O . TYR A 1 96 ? 10.961 -9.179 -4.529 1.00 97.62 96 TYR A O 1
ATOM 793 N N . ARG A 1 97 ? 10.764 -7.542 -6.076 1.00 98.00 97 ARG A N 1
ATOM 794 C CA . ARG A 1 97 ? 11.591 -8.142 -7.123 1.00 98.00 97 ARG A CA 1
ATOM 795 C C . ARG A 1 97 ? 12.648 -7.167 -7.635 1.00 98.00 97 ARG A C 1
ATOM 797 O O . ARG A 1 97 ? 12.374 -5.973 -7.711 1.00 98.00 97 ARG A O 1
ATOM 804 N N . THR A 1 98 ? 13.817 -7.672 -8.023 1.00 98.00 98 THR A N 1
ATOM 805 C CA . THR A 1 98 ? 14.931 -6.852 -8.531 1.00 98.00 98 THR A CA 1
ATOM 806 C C . THR A 1 98 ? 14.577 -6.112 -9.821 1.00 98.00 98 THR A C 1
ATOM 808 O O . THR A 1 98 ? 14.938 -4.956 -9.976 1.00 98.00 98 THR A O 1
ATOM 811 N N . ASP A 1 99 ? 13.819 -6.724 -10.732 1.00 98.06 99 ASP A N 1
ATOM 812 C CA . ASP A 1 99 ? 13.385 -6.079 -11.982 1.00 98.06 99 ASP A CA 1
ATOM 813 C C . ASP A 1 99 ? 12.359 -4.954 -11.751 1.00 98.06 99 ASP A C 1
ATOM 815 O O . ASP A 1 99 ? 12.379 -3.927 -12.426 1.00 98.06 99 ASP A O 1
ATOM 819 N N . VAL A 1 100 ? 11.500 -5.102 -10.741 1.00 98.12 100 VAL A N 1
ATOM 820 C CA . VAL A 1 100 ? 10.598 -4.033 -10.282 1.00 98.12 100 VAL A CA 1
ATOM 821 C C . VAL A 1 100 ? 11.372 -2.938 -9.534 1.00 98.12 100 VAL A C 1
ATOM 823 O O . VAL A 1 100 ? 11.010 -1.766 -9.628 1.00 98.12 100 VAL A O 1
ATOM 826 N N . TRP A 1 101 ? 12.450 -3.286 -8.823 1.00 98.00 101 TRP A N 1
ATOM 827 C CA . TRP A 1 101 ? 13.367 -2.298 -8.244 1.00 98.00 101 TRP A CA 1
ATOM 828 C C . TRP A 1 101 ? 14.059 -1.504 -9.347 1.00 98.00 101 TRP A C 1
ATOM 830 O O . TRP A 1 101 ? 14.002 -0.279 -9.315 1.00 98.00 101 TRP A O 1
ATOM 840 N N . ALA A 1 102 ? 14.625 -2.166 -10.358 1.00 98.12 102 ALA A N 1
ATOM 841 C CA . ALA A 1 102 ? 15.239 -1.505 -11.507 1.00 98.12 102 ALA A CA 1
ATOM 842 C C . ALA A 1 102 ? 14.277 -0.494 -12.151 1.00 98.12 102 ALA A C 1
ATOM 844 O O . ALA A 1 102 ? 14.653 0.655 -12.381 1.00 98.12 102 ALA A O 1
ATOM 845 N N . LEU A 1 103 ? 13.005 -0.873 -12.332 1.00 97.62 103 LEU A N 1
ATOM 846 C CA . LEU A 1 103 ? 11.962 0.036 -12.814 1.00 97.62 103 LEU A CA 1
ATOM 847 C C . LEU A 1 103 ? 11.793 1.251 -11.889 1.00 97.62 103 LEU A C 1
ATOM 849 O O . LEU A 1 103 ? 11.837 2.389 -12.353 1.00 97.62 103 LEU A O 1
ATOM 853 N N . ALA A 1 104 ? 11.627 1.025 -10.583 1.00 96.12 104 ALA A N 1
ATOM 854 C CA . ALA A 1 104 ? 11.482 2.098 -9.600 1.00 96.12 104 ALA A CA 1
ATOM 855 C C . ALA A 1 104 ? 12.696 3.042 -9.585 1.00 96.12 104 ALA A C 1
ATOM 857 O O . ALA A 1 104 ? 12.534 4.254 -9.473 1.00 96.12 104 ALA A O 1
ATOM 858 N N . TYR A 1 105 ? 13.901 2.487 -9.713 1.00 95.94 105 TYR A N 1
ATOM 859 C CA . TYR A 1 105 ? 15.158 3.222 -9.744 1.00 95.94 105 TYR A CA 1
ATOM 860 C C . TYR A 1 105 ? 15.236 4.138 -10.960 1.00 95.94 105 TYR A C 1
ATOM 862 O O . TYR A 1 105 ? 15.521 5.324 -10.806 1.00 95.94 105 TYR A O 1
ATOM 870 N N . LEU A 1 106 ? 14.934 3.617 -12.152 1.00 96.06 106 LEU A N 1
ATOM 871 C CA . LEU A 1 106 ? 14.962 4.395 -13.390 1.00 96.06 106 LEU A CA 1
ATOM 872 C C . LEU A 1 106 ? 13.920 5.517 -13.376 1.00 96.06 106 LEU A C 1
ATOM 874 O O . LEU A 1 106 ? 14.266 6.662 -13.651 1.00 96.06 106 LEU A O 1
ATOM 878 N N . LEU A 1 107 ? 12.677 5.220 -12.980 1.00 94.44 107 LEU A N 1
ATOM 879 C CA . LEU A 1 107 ? 11.598 6.215 -12.915 1.00 94.44 107 LEU A CA 1
ATOM 880 C C . LEU A 1 107 ? 11.905 7.378 -11.954 1.00 94.44 107 LEU A C 1
ATOM 882 O O . LEU A 1 107 ? 11.400 8.483 -12.139 1.00 94.44 107 LEU A O 1
ATOM 886 N N . ARG A 1 108 ? 12.718 7.136 -10.920 1.00 91.69 108 ARG A N 1
ATOM 887 C CA . ARG A 1 108 ? 13.020 8.105 -9.852 1.00 91.69 108 ARG A CA 1
ATOM 888 C C . ARG A 1 108 ? 14.397 8.756 -9.949 1.00 91.69 108 ARG A C 1
ATOM 890 O O . ARG A 1 108 ? 14.660 9.697 -9.206 1.00 91.69 108 ARG A O 1
ATOM 897 N N . GLY A 1 109 ? 15.283 8.251 -10.807 1.00 92.00 109 GLY A N 1
ATOM 898 C CA . GLY A 1 109 ? 16.698 8.637 -10.803 1.00 92.00 109 GLY A CA 1
ATOM 899 C C . GLY A 1 109 ? 17.462 8.140 -9.566 1.00 92.00 109 GLY A C 1
ATOM 900 O O . GLY A 1 109 ? 18.370 8.819 -9.090 1.00 92.00 109 GLY A O 1
ATOM 901 N N . GLY A 1 110 ? 17.071 6.982 -9.030 1.00 92.75 110 GLY A N 1
ATOM 902 C CA . GLY A 1 110 ? 17.621 6.360 -7.822 1.00 92.75 110 GLY A CA 1
ATOM 903 C C . GLY A 1 110 ? 16.526 5.807 -6.906 1.00 92.75 110 GLY A C 1
ATOM 904 O O . GLY A 1 110 ? 15.413 6.328 -6.866 1.00 92.75 110 GLY A O 1
ATOM 905 N N . CYS A 1 111 ? 16.808 4.739 -6.156 1.00 92.88 111 CYS A N 1
ATOM 906 C CA . CYS A 1 111 ? 15.822 4.154 -5.243 1.00 92.88 111 CYS A CA 1
ATOM 907 C C . CYS A 1 111 ? 16.489 3.400 -4.085 1.00 92.88 111 CYS A C 1
ATOM 909 O O . CYS A 1 111 ? 17.157 2.391 -4.301 1.00 92.88 111 CYS A O 1
ATOM 911 N N . SER A 1 112 ? 16.290 3.893 -2.859 1.00 93.44 112 SER A N 1
ATOM 912 C CA . SER A 1 112 ? 16.653 3.197 -1.618 1.00 93.44 112 SER A C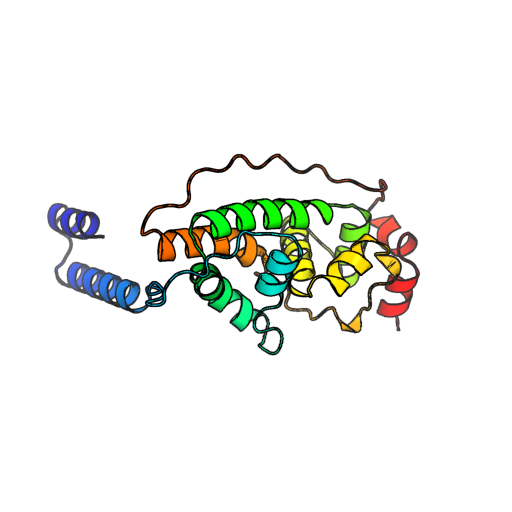A 1
ATOM 913 C C . SER A 1 112 ? 15.605 2.145 -1.234 1.00 93.44 112 SER A C 1
ATOM 915 O O . SER A 1 112 ? 14.498 2.150 -1.769 1.00 93.44 112 SER A O 1
ATOM 917 N N . ASP A 1 113 ? 15.902 1.301 -0.241 1.00 91.94 113 ASP A N 1
ATOM 918 C CA . ASP A 1 113 ? 14.930 0.346 0.319 1.00 91.94 113 ASP A CA 1
ATOM 919 C C . ASP A 1 113 ? 13.607 1.012 0.755 1.00 91.94 113 ASP A C 1
ATOM 921 O O . ASP A 1 113 ? 12.522 0.490 0.475 1.00 91.94 113 ASP A O 1
ATOM 925 N N . ASP A 1 114 ? 13.687 2.183 1.399 1.00 91.25 114 ASP A N 1
ATOM 926 C CA . ASP A 1 114 ? 12.516 2.944 1.858 1.00 91.25 114 ASP A CA 1
ATOM 927 C C . ASP A 1 114 ? 11.713 3.502 0.676 1.00 91.25 114 ASP A C 1
ATOM 929 O O . ASP A 1 114 ? 10.490 3.355 0.614 1.00 91.25 114 ASP A O 1
ATOM 933 N N . SER A 1 115 ? 12.400 4.064 -0.324 1.00 92.12 115 SER A N 1
ATOM 934 C CA . SER A 1 115 ? 11.753 4.530 -1.556 1.00 92.12 115 SER A CA 1
ATOM 935 C C . SER A 1 115 ? 11.109 3.369 -2.324 1.00 92.12 115 SER A C 1
ATOM 937 O O . SER A 1 115 ? 10.011 3.501 -2.871 1.00 92.12 115 SER A O 1
ATOM 939 N N . PHE A 1 116 ? 11.732 2.188 -2.302 1.00 95.00 116 PHE A N 1
ATOM 940 C CA . PHE A 1 116 ? 11.198 0.994 -2.943 1.00 95.00 116 PHE A CA 1
ATOM 941 C C . PHE A 1 116 ? 9.990 0.425 -2.189 1.00 95.00 116 PHE A C 1
ATOM 943 O O . PHE A 1 116 ? 9.068 -0.124 -2.799 1.00 95.00 116 PHE A O 1
ATOM 950 N N . MET A 1 117 ? 9.938 0.559 -0.860 1.00 94.31 117 MET A N 1
ATOM 951 C CA . MET A 1 117 ? 8.727 0.286 -0.081 1.00 94.31 117 MET A CA 1
ATOM 952 C C . MET A 1 117 ? 7.560 1.173 -0.525 1.00 94.31 117 MET A C 1
ATOM 954 O O . MET A 1 117 ? 6.484 0.628 -0.805 1.00 94.31 117 MET A O 1
ATOM 958 N N . GLY A 1 118 ? 7.788 2.486 -0.640 1.00 93.81 118 GLY A N 1
ATOM 959 C CA . GLY A 1 118 ? 6.795 3.451 -1.119 1.00 93.81 118 GLY A CA 1
ATOM 960 C C . GLY A 1 118 ? 6.336 3.155 -2.549 1.00 93.81 118 GLY A C 1
ATOM 961 O O . GLY A 1 118 ? 5.137 3.053 -2.801 1.00 93.81 118 GLY A O 1
ATOM 962 N N . PHE A 1 119 ? 7.266 2.881 -3.473 1.00 95.69 119 PHE A N 1
ATOM 963 C CA . PHE A 1 119 ? 6.944 2.526 -4.863 1.00 95.69 119 PHE A CA 1
ATOM 964 C C . PHE A 1 119 ? 6.040 1.292 -4.972 1.00 95.69 119 PHE A C 1
ATOM 966 O O . PHE A 1 119 ? 5.061 1.303 -5.715 1.00 95.69 119 PHE A O 1
ATOM 973 N N . ARG A 1 120 ? 6.322 0.229 -4.211 1.00 96.69 120 ARG A N 1
ATOM 974 C CA . ARG A 1 120 ? 5.491 -0.986 -4.225 1.00 96.69 120 ARG A CA 1
ATOM 975 C C . ARG A 1 120 ? 4.089 -0.734 -3.675 1.00 96.69 120 ARG A C 1
ATOM 977 O O . ARG A 1 120 ? 3.135 -1.334 -4.161 1.00 96.69 120 ARG A O 1
ATOM 984 N N . ALA A 1 121 ? 3.955 0.129 -2.668 1.00 96.50 121 ALA A N 1
ATOM 985 C CA . ALA A 1 121 ? 2.651 0.531 -2.146 1.00 96.50 121 ALA A CA 1
ATOM 986 C C . ALA A 1 121 ? 1.884 1.394 -3.163 1.00 96.50 121 ALA A C 1
ATOM 988 O O . ALA A 1 121 ? 0.714 1.132 -3.437 1.00 96.50 121 ALA A O 1
ATOM 989 N N . TRP A 1 122 ? 2.570 2.349 -3.791 1.00 95.69 122 TRP A N 1
ATOM 990 C CA . TRP A 1 122 ? 2.038 3.169 -4.875 1.00 95.69 122 TRP A CA 1
ATOM 991 C C . TRP A 1 122 ? 1.545 2.324 -6.056 1.00 95.69 122 TRP A C 1
ATOM 993 O O . TRP A 1 122 ? 0.446 2.556 -6.554 1.00 95.69 122 TRP A O 1
ATOM 1003 N N . LEU A 1 123 ? 2.296 1.293 -6.457 1.00 96.06 123 LEU A N 1
ATOM 1004 C CA . LEU A 1 123 ? 1.924 0.417 -7.570 1.00 96.06 123 LEU A CA 1
ATOM 1005 C C . LEU A 1 123 ? 0.600 -0.320 -7.312 1.00 96.06 123 LEU A C 1
ATOM 1007 O O . LEU A 1 123 ? -0.180 -0.522 -8.236 1.00 96.06 123 LEU A O 1
ATOM 1011 N N . ILE A 1 124 ? 0.319 -0.692 -6.058 1.00 97.12 124 ILE A N 1
ATOM 1012 C CA . ILE A 1 124 ? -0.973 -1.282 -5.670 1.00 97.12 124 ILE A CA 1
ATOM 1013 C C . ILE A 1 124 ? -2.096 -0.255 -5.828 1.00 97.12 124 ILE A C 1
ATOM 1015 O O . ILE A 1 124 ? -3.160 -0.591 -6.336 1.00 97.12 124 ILE A O 1
ATOM 1019 N N . LEU A 1 125 ? -1.860 1.000 -5.436 1.00 94.88 125 LEU A N 1
ATOM 1020 C CA . LEU A 1 125 ? -2.848 2.084 -5.510 1.00 94.88 125 LEU A CA 1
ATOM 1021 C C . LEU A 1 125 ? -3.220 2.488 -6.947 1.00 94.88 125 LEU A C 1
ATOM 1023 O O . LEU A 1 125 ? -4.274 3.104 -7.141 1.00 94.88 125 LEU A O 1
ATOM 1027 N N . GLN A 1 126 ? -2.406 2.098 -7.937 1.00 93.94 126 GLN A N 1
ATOM 1028 C CA . GLN A 1 126 ? -2.730 2.200 -9.368 1.00 93.94 126 GLN A CA 1
ATOM 1029 C C . GLN A 1 126 ? -3.763 1.158 -9.835 1.00 93.94 126 GLN A C 1
ATOM 1031 O O . GLN A 1 126 ? -4.217 1.204 -10.978 1.00 93.94 126 GLN A O 1
ATOM 1036 N N . GLY A 1 127 ? -4.149 0.228 -8.960 1.00 95.81 127 GLY A N 1
ATOM 1037 C CA . GLY A 1 127 ? -5.156 -0.789 -9.230 1.00 95.81 127 GLY A CA 1
ATOM 1038 C C . GLY A 1 127 ? -4.599 -2.061 -9.864 1.00 95.81 127 GLY A C 1
ATOM 1039 O O . GLY A 1 127 ? -3.426 -2.170 -10.241 1.00 95.81 127 GLY A O 1
ATOM 1040 N N . ARG A 1 128 ? -5.481 -3.052 -9.988 1.00 98.00 128 ARG A N 1
ATOM 1041 C CA . ARG A 1 128 ? -5.171 -4.425 -10.391 1.00 98.00 128 ARG A CA 1
ATOM 1042 C C . ARG A 1 128 ? -4.466 -4.489 -11.732 1.00 98.00 128 ARG A C 1
ATOM 1044 O O . ARG A 1 128 ? -3.455 -5.170 -11.868 1.00 98.00 128 ARG A O 1
ATOM 1051 N N . ALA A 1 129 ? -5.011 -3.786 -12.723 1.00 97.38 129 ALA A N 1
ATOM 1052 C CA . ALA A 1 129 ? -4.537 -3.865 -14.098 1.00 97.38 129 ALA A CA 1
ATOM 1053 C C . ALA A 1 129 ? -3.089 -3.374 -14.226 1.00 97.38 129 ALA A C 1
ATOM 1055 O O . ALA A 1 129 ? -2.269 -4.046 -14.850 1.00 97.38 129 ALA A O 1
ATOM 1056 N N . VAL A 1 130 ? -2.762 -2.239 -13.599 1.00 96.81 130 VAL A N 1
ATOM 1057 C CA . VAL A 1 130 ? -1.409 -1.667 -13.624 1.00 96.81 130 VAL A CA 1
ATOM 1058 C C . VAL A 1 130 ? -0.449 -2.533 -12.817 1.00 96.81 130 VAL A C 1
ATOM 1060 O O . VAL A 1 130 ? 0.645 -2.837 -13.296 1.00 96.81 130 VAL A O 1
ATOM 1063 N N . PHE A 1 131 ? -0.867 -2.988 -11.633 1.00 98.12 131 PHE A N 1
ATOM 1064 C CA . PHE A 1 131 ? -0.051 -3.843 -10.778 1.00 98.12 131 PHE A CA 1
ATOM 1065 C C . PHE A 1 131 ? 0.317 -5.160 -11.479 1.00 98.12 131 PHE A C 1
ATOM 1067 O O . PHE A 1 131 ? 1.496 -5.486 -11.623 1.00 98.12 131 PHE A O 1
ATOM 1074 N N . GLU A 1 132 ? -0.678 -5.900 -11.976 1.00 98.38 132 GLU A N 1
ATOM 1075 C CA . GLU A 1 132 ? -0.467 -7.189 -12.641 1.00 98.38 132 GLU A CA 1
ATOM 1076 C C . GLU A 1 132 ? 0.320 -7.040 -13.954 1.00 98.38 132 GLU A C 1
ATOM 1078 O O . GLU A 1 132 ? 1.201 -7.857 -14.234 1.00 98.38 132 GLU A O 1
ATOM 1083 N N . ALA A 1 133 ? 0.056 -5.991 -14.746 1.00 98.31 133 ALA A N 1
ATOM 1084 C CA . ALA A 1 133 ? 0.808 -5.720 -15.972 1.00 98.31 133 ALA A CA 1
ATOM 1085 C C . ALA A 1 133 ? 2.285 -5.424 -15.681 1.00 98.31 133 ALA A C 1
ATOM 1087 O O . ALA A 1 133 ? 3.159 -5.995 -16.332 1.00 98.31 133 ALA A O 1
ATOM 1088 N N . THR A 1 134 ? 2.560 -4.611 -14.658 1.00 97.94 134 THR A N 1
ATOM 1089 C CA . THR A 1 134 ? 3.928 -4.281 -14.234 1.00 97.94 134 THR A CA 1
ATOM 1090 C C . THR A 1 134 ? 4.684 -5.518 -13.765 1.00 97.94 134 THR A C 1
ATOM 1092 O O . THR A 1 134 ? 5.823 -5.728 -14.162 1.00 97.94 134 THR A O 1
ATOM 1095 N N . LEU A 1 135 ? 4.062 -6.392 -12.964 1.00 98.00 135 LEU A N 1
ATOM 1096 C CA . LEU A 1 135 ? 4.729 -7.622 -12.521 1.00 98.00 135 LEU A CA 1
ATOM 1097 C C . LEU A 1 135 ? 4.963 -8.623 -13.656 1.00 98.00 135 LEU A C 1
ATOM 1099 O O . LEU A 1 135 ? 5.874 -9.454 -13.570 1.00 98.00 135 LEU A O 1
ATOM 1103 N N . LYS A 1 136 ? 4.127 -8.584 -14.694 1.00 98.12 136 LYS A N 1
ATOM 1104 C CA . LYS A 1 136 ? 4.279 -9.437 -15.869 1.00 98.12 136 LYS A CA 1
ATOM 1105 C C . LYS A 1 136 ? 5.443 -8.981 -16.745 1.00 98.12 136 LYS A C 1
ATOM 1107 O O . LYS A 1 136 ? 6.178 -9.835 -17.235 1.00 98.12 136 LYS A O 1
ATOM 1112 N N . ASP A 1 137 ? 5.578 -7.677 -16.956 1.00 97.94 137 ASP A N 1
ATOM 1113 C CA . ASP A 1 137 ? 6.604 -7.090 -17.814 1.00 97.94 137 ASP A CA 1
ATOM 1114 C C . ASP A 1 137 ? 6.954 -5.664 -17.341 1.00 97.94 137 ASP A C 1
ATOM 1116 O O . ASP A 1 137 ? 6.344 -4.698 -17.811 1.00 97.94 137 ASP A O 1
ATOM 1120 N N . PRO A 1 138 ? 7.921 -5.513 -16.411 1.00 97.69 138 PRO A N 1
ATOM 1121 C CA . PRO A 1 138 ? 8.325 -4.201 -15.901 1.00 97.69 138 PRO A CA 1
ATOM 1122 C C . PRO A 1 138 ? 8.826 -3.255 -17.001 1.00 97.69 138 PRO A C 1
ATOM 1124 O O . PRO A 1 138 ? 8.630 -2.048 -16.910 1.00 97.69 138 PRO A O 1
ATOM 1127 N N . ASP A 1 139 ? 9.416 -3.797 -18.072 1.00 98.12 139 ASP A N 1
ATOM 1128 C CA . ASP A 1 139 ? 9.944 -3.019 -19.197 1.00 98.12 139 ASP A CA 1
ATOM 1129 C C . ASP A 1 139 ? 8.831 -2.485 -20.126 1.00 98.12 139 ASP A C 1
ATOM 1131 O O . ASP A 1 139 ? 9.064 -1.639 -20.982 1.00 98.12 139 ASP A O 1
ATOM 1135 N N . ALA A 1 140 ? 7.590 -2.961 -19.975 1.00 97.31 140 ALA A N 1
ATOM 1136 C CA . ALA A 1 140 ? 6.422 -2.438 -20.690 1.00 97.31 140 ALA A CA 1
ATOM 1137 C C . ALA A 1 140 ? 5.662 -1.352 -19.915 1.00 97.31 140 ALA A C 1
ATOM 1139 O O . ALA A 1 140 ? 4.581 -0.945 -20.351 1.00 97.31 140 ALA A O 1
ATOM 1140 N N . PHE A 1 141 ? 6.168 -0.923 -18.757 1.00 97.25 141 PHE A N 1
ATOM 1141 C CA . PHE A 1 141 ? 5.498 0.069 -17.929 1.00 97.25 141 PHE A CA 1
ATOM 1142 C C . PHE A 1 141 ? 5.300 1.395 -18.688 1.00 97.25 141 PHE A C 1
ATOM 1144 O O . PHE A 1 141 ? 6.209 1.908 -19.337 1.00 97.25 141 PHE A O 1
ATOM 1151 N N . ASN A 1 142 ? 4.094 1.965 -18.608 1.00 94.75 142 ASN A N 1
ATOM 1152 C CA . ASN A 1 142 ? 3.819 3.267 -19.206 1.00 94.75 142 ASN A CA 1
ATOM 1153 C C . ASN A 1 142 ? 4.341 4.379 -18.285 1.00 94.75 142 ASN A C 1
ATOM 1155 O O . ASN A 1 142 ? 3.706 4.680 -17.275 1.00 94.75 142 ASN A O 1
ATOM 1159 N N . VAL A 1 143 ? 5.459 5.006 -18.658 1.00 93.56 143 VAL A N 1
ATOM 1160 C CA . VAL A 1 143 ? 6.108 6.077 -17.879 1.00 93.56 143 VAL A CA 1
ATOM 1161 C C . VAL A 1 143 ? 5.183 7.264 -17.580 1.00 93.56 143 VAL A C 1
ATOM 1163 O O . VAL A 1 143 ? 5.340 7.895 -16.542 1.00 93.56 143 VAL A O 1
ATOM 1166 N N . GLU A 1 144 ? 4.162 7.518 -18.407 1.00 91.31 144 GLU A N 1
ATOM 1167 C CA . GLU A 1 144 ? 3.174 8.586 -18.179 1.00 91.31 144 GLU A CA 1
ATOM 1168 C C . GLU A 1 144 ? 2.292 8.343 -16.941 1.00 91.31 144 GLU A C 1
ATOM 1170 O O . GLU A 1 144 ? 1.720 9.284 -16.392 1.00 91.31 144 GLU A O 1
ATOM 1175 N N . LEU A 1 145 ? 2.171 7.089 -16.485 1.00 89.12 145 LEU A N 1
ATOM 1176 C CA . LEU A 1 145 ? 1.447 6.757 -15.254 1.00 89.12 145 LEU A CA 1
ATOM 1177 C C . LEU A 1 145 ? 2.230 7.153 -14.003 1.00 89.12 145 LEU A C 1
ATOM 1179 O O . LEU A 1 145 ? 1.636 7.317 -12.938 1.00 89.12 145 LEU A O 1
ATOM 1183 N N . PHE A 1 146 ? 3.555 7.274 -14.103 1.00 89.12 146 PHE A N 1
ATOM 1184 C CA . PHE A 1 146 ? 4.382 7.619 -12.960 1.00 89.12 146 PHE A CA 1
ATOM 1185 C C . PHE A 1 146 ? 4.285 9.119 -12.671 1.00 89.12 146 PHE A C 1
ATOM 1187 O O . PHE A 1 146 ? 4.994 9.947 -13.237 1.00 89.12 146 PHE A O 1
ATOM 1194 N N . GLN A 1 147 ? 3.381 9.465 -11.760 1.00 75.06 147 GLN A N 1
ATOM 1195 C CA . GLN A 1 147 ? 3.326 10.784 -11.144 1.00 75.06 147 GLN A CA 1
ATOM 1196 C C . GLN A 1 147 ? 4.346 10.806 -10.003 1.00 75.06 147 GLN A C 1
ATOM 1198 O O . GLN A 1 147 ? 4.363 9.897 -9.176 1.00 75.06 147 GLN A O 1
ATOM 1203 N N . SER A 1 148 ? 5.193 11.835 -9.945 1.00 59.88 148 SER A N 1
ATOM 1204 C CA . SER A 1 148 ? 6.327 11.927 -9.010 1.00 59.88 148 SER A CA 1
ATOM 1205 C C . SER A 1 148 ? 5.955 11.875 -7.518 1.00 59.88 148 SER A C 1
ATOM 1207 O O . SER A 1 148 ? 6.848 11.807 -6.682 1.00 59.88 148 SER A O 1
ATOM 1209 N N . ASP A 1 149 ? 4.665 11.913 -7.176 1.00 61.84 149 ASP A N 1
ATOM 1210 C CA . ASP A 1 149 ? 4.146 11.958 -5.808 1.00 61.84 149 ASP A CA 1
ATOM 1211 C C . ASP A 1 149 ? 3.687 10.579 -5.305 1.00 61.84 149 ASP A C 1
ATOM 1213 O O . ASP A 1 149 ? 2.520 10.304 -5.035 1.00 61.84 149 ASP A O 1
ATOM 1217 N N . SER A 1 150 ? 4.635 9.655 -5.244 1.00 67.69 150 SER A N 1
ATOM 1218 C CA . SER A 1 150 ? 4.451 8.335 -4.628 1.00 67.69 150 SER A CA 1
ATOM 1219 C C . SER A 1 150 ? 4.810 8.303 -3.138 1.00 67.69 150 SER A C 1
ATOM 1221 O O . SER A 1 150 ? 4.783 7.238 -2.516 1.00 67.69 150 SER A O 1
ATOM 1223 N N . ASP A 1 151 ? 5.303 9.422 -2.616 1.00 78.88 151 ASP A N 1
ATOM 1224 C CA . ASP A 1 151 ? 5.841 9.498 -1.265 1.00 78.88 151 ASP A CA 1
ATOM 1225 C C . ASP A 1 151 ? 4.691 9.361 -0.260 1.00 78.88 151 ASP A C 1
ATOM 1227 O O . ASP A 1 151 ? 3.570 9.810 -0.499 1.00 78.88 151 ASP A O 1
ATOM 1231 N N . GLY A 1 152 ? 4.920 8.654 0.846 1.00 86.44 152 GLY A N 1
ATOM 1232 C CA . GLY A 1 152 ? 3.880 8.405 1.845 1.00 86.44 152 GLY A CA 1
ATOM 1233 C C . GLY A 1 152 ? 2.841 7.349 1.447 1.00 86.44 152 GLY A C 1
ATOM 1234 O O . GLY A 1 152 ? 1.966 7.024 2.257 1.00 86.44 152 GLY A O 1
ATOM 1235 N N . CYS A 1 153 ? 2.920 6.755 0.248 1.00 92.88 153 CYS A N 1
ATOM 1236 C CA . CYS A 1 153 ? 2.016 5.674 -0.165 1.00 92.88 153 CYS A CA 1
ATOM 1237 C C . CYS A 1 153 ? 2.122 4.433 0.731 1.00 92.88 153 CYS A C 1
ATOM 1239 O O . CYS A 1 153 ? 1.158 3.677 0.854 1.00 92.88 153 CYS A O 1
ATOM 1241 N N . GLU A 1 154 ? 3.256 4.225 1.405 1.00 93.12 154 GLU A N 1
ATOM 1242 C CA . GLU A 1 154 ? 3.445 3.169 2.400 1.00 93.12 154 GLU A CA 1
ATOM 1243 C C . GLU A 1 154 ? 2.456 3.251 3.573 1.00 93.12 154 GLU A C 1
ATOM 1245 O O . GLU A 1 154 ? 2.206 2.230 4.216 1.00 93.12 154 GLU A O 1
ATOM 1250 N N . SER A 1 155 ? 1.822 4.408 3.803 1.00 94.25 155 SER A N 1
ATOM 1251 C CA . SER A 1 155 ? 0.749 4.580 4.795 1.00 94.25 155 SER A CA 1
ATOM 1252 C C . SER A 1 155 ? -0.431 3.618 4.583 1.00 94.25 155 SER A C 1
ATOM 1254 O O . SER A 1 155 ? -1.074 3.202 5.554 1.00 94.25 155 SER A O 1
ATOM 1256 N N . ILE A 1 156 ? -0.665 3.140 3.350 1.00 96.12 156 ILE A N 1
ATOM 1257 C CA . ILE A 1 156 ? -1.667 2.096 3.076 1.00 96.12 156 ILE A CA 1
ATOM 1258 C C . ILE A 1 156 ? -1.395 0.808 3.875 1.00 96.12 156 ILE A C 1
ATOM 1260 O O . ILE A 1 156 ? -2.324 0.079 4.222 1.00 96.12 156 ILE A O 1
ATOM 1264 N N . LEU A 1 157 ? -0.134 0.517 4.220 1.00 95.50 157 LEU A N 1
ATOM 1265 C CA . LEU A 1 157 ? 0.254 -0.673 4.986 1.00 95.50 157 LEU A CA 1
ATOM 1266 C C . LEU A 1 157 ? -0.175 -0.593 6.460 1.00 95.50 157 LEU A C 1
ATOM 1268 O O . LEU A 1 157 ? -0.257 -1.631 7.130 1.00 95.50 157 LEU A O 1
ATOM 1272 N N . GLU A 1 158 ? -0.451 0.614 6.956 1.00 95.25 158 GLU A N 1
ATOM 1273 C CA . GLU A 1 158 ? -0.940 0.894 8.310 1.00 95.25 158 GLU A CA 1
ATOM 1274 C C . GLU A 1 158 ? -2.464 1.048 8.358 1.00 95.25 158 GLU A C 1
ATOM 1276 O O . GLU A 1 158 ? -3.089 0.730 9.377 1.00 95.25 158 GLU A O 1
ATOM 1281 N N . ALA A 1 159 ? -3.083 1.450 7.243 1.00 97.06 159 ALA A N 1
ATOM 1282 C CA . ALA A 1 159 ? -4.519 1.695 7.141 1.00 97.06 159 ALA A CA 1
ATOM 1283 C C . ALA A 1 159 ? -5.409 0.555 7.690 1.00 97.06 159 ALA A C 1
ATOM 1285 O O . ALA A 1 159 ? -6.384 0.859 8.381 1.00 97.06 159 ALA A O 1
ATOM 1286 N N . PRO A 1 160 ? -5.101 -0.750 7.504 1.00 97.88 160 PRO A N 1
ATOM 1287 C CA . PRO A 1 160 ? -5.903 -1.823 8.092 1.00 97.88 160 PRO A CA 1
ATOM 1288 C C . PRO A 1 160 ? -5.892 -1.855 9.622 1.00 97.88 160 PRO A C 1
ATOM 1290 O O . PRO A 1 160 ? -6.896 -2.234 10.228 1.00 97.88 160 PRO A O 1
ATOM 1293 N N . ALA A 1 161 ? -4.782 -1.469 10.258 1.00 97.06 161 ALA A N 1
ATOM 1294 C CA . ALA A 1 161 ? -4.708 -1.402 11.714 1.00 97.06 161 ALA A CA 1
ATOM 1295 C C . ALA A 1 161 ? -5.590 -0.265 12.241 1.00 97.06 161 ALA A C 1
ATOM 1297 O O . ALA A 1 161 ? -6.428 -0.499 13.113 1.00 97.06 161 ALA A O 1
ATOM 1298 N N . ILE A 1 162 ? -5.486 0.916 11.623 1.00 96.88 162 ILE A N 1
ATOM 1299 C CA . ILE A 1 162 ? -6.319 2.086 11.931 1.00 96.88 162 ILE A CA 1
ATOM 1300 C C . ILE A 1 162 ? -7.806 1.751 11.731 1.00 96.88 162 ILE A C 1
ATOM 1302 O O . ILE A 1 162 ? -8.616 1.926 12.640 1.00 96.88 162 ILE A O 1
ATOM 1306 N N . ALA A 1 163 ? -8.169 1.183 10.578 1.00 97.44 163 ALA A N 1
ATOM 1307 C CA . ALA A 1 163 ? -9.545 0.812 10.248 1.00 97.44 163 ALA A CA 1
ATOM 1308 C C . ALA A 1 163 ? -10.138 -0.204 11.236 1.00 97.44 163 ALA A C 1
ATOM 1310 O O . ALA A 1 163 ? -11.305 -0.116 11.628 1.00 97.44 163 ALA A O 1
ATOM 1311 N N . TYR A 1 164 ? -9.339 -1.186 11.660 1.00 97.38 164 TYR A N 1
ATOM 1312 C CA . TYR A 1 164 ? -9.768 -2.172 12.645 1.00 97.38 164 TYR A CA 1
ATOM 1313 C C . TYR A 1 164 ? -10.010 -1.533 14.007 1.00 97.38 164 TYR A C 1
ATOM 1315 O O . TYR A 1 164 ? -11.006 -1.858 14.647 1.00 97.38 164 TYR A O 1
ATOM 1323 N N . GLU A 1 165 ? -9.126 -0.641 14.451 1.00 95.81 165 GLU A N 1
ATOM 1324 C CA . GLU A 1 165 ? -9.285 0.066 15.721 1.00 95.81 165 GLU A CA 1
ATOM 1325 C C . GLU A 1 165 ? -10.547 0.919 15.725 1.00 95.81 165 GLU A C 1
ATOM 1327 O O . GLU A 1 165 ? -11.356 0.801 16.650 1.00 95.81 165 GLU A O 1
ATOM 1332 N N . LEU A 1 166 ? -10.776 1.669 14.643 1.00 95.19 166 LEU A N 1
ATOM 1333 C CA . LEU A 1 166 ? -12.004 2.430 14.434 1.00 95.19 166 LEU A CA 1
ATOM 1334 C C . LEU A 1 166 ? -13.236 1.529 14.489 1.00 95.19 166 LEU A C 1
ATOM 1336 O O . LEU A 1 166 ? -14.213 1.847 15.167 1.00 95.19 166 LEU A O 1
ATOM 1340 N N . ARG A 1 167 ? -13.199 0.375 13.814 1.00 94.44 167 ARG A N 1
ATOM 1341 C CA . ARG A 1 167 ? -14.376 -0.487 13.692 1.00 94.44 167 ARG A CA 1
ATOM 1342 C C . ARG A 1 167 ? -14.647 -1.367 14.911 1.00 94.44 167 ARG A C 1
ATOM 1344 O O . ARG A 1 167 ? -15.803 -1.642 15.232 1.00 94.44 167 ARG A O 1
ATOM 1351 N N . ALA A 1 168 ? -13.604 -1.887 15.543 1.00 94.19 168 ALA A N 1
ATOM 1352 C CA . ALA A 1 168 ? -13.700 -2.856 16.629 1.00 94.19 168 ALA A CA 1
ATOM 1353 C C . ALA A 1 168 ? -13.607 -2.210 18.018 1.00 94.19 168 ALA A C 1
ATOM 1355 O O . ALA A 1 168 ? -13.922 -2.879 19.006 1.00 94.19 168 ALA A O 1
ATOM 1356 N N . GLY A 1 169 ? -13.145 -0.956 18.106 1.00 93.81 169 GLY A N 1
ATOM 1357 C CA . GLY A 1 169 ? -12.860 -0.274 19.371 1.00 93.81 169 GLY A CA 1
ATOM 1358 C C . GLY A 1 169 ? -11.743 -0.946 20.177 1.00 93.81 169 GLY A C 1
ATOM 1359 O O . GLY A 1 169 ? -11.734 -0.871 21.404 1.00 93.81 169 GLY A O 1
ATOM 1360 N N . LYS A 1 170 ? -10.855 -1.692 19.508 1.00 93.88 170 LYS A N 1
ATOM 1361 C CA . LYS A 1 170 ? -9.776 -2.490 20.109 1.00 93.88 170 LYS A CA 1
ATOM 1362 C C . LYS A 1 170 ? -8.558 -2.461 19.203 1.00 93.88 170 LYS A C 1
ATOM 1364 O O . LYS A 1 170 ? -8.734 -2.467 17.989 1.00 93.88 170 LYS A O 1
ATOM 1369 N N . SER A 1 171 ? -7.369 -2.545 19.797 1.00 94.75 171 SER A N 1
ATOM 1370 C CA . SER A 1 171 ? -6.108 -2.603 19.056 1.00 94.75 171 SER A CA 1
ATOM 1371 C C . SER A 1 171 ? -6.079 -3.733 18.026 1.00 94.75 171 SER A C 1
ATOM 1373 O O . SER A 1 171 ? -6.645 -4.816 18.242 1.00 94.75 171 SER A O 1
ATOM 1375 N N . PHE A 1 172 ? -5.402 -3.482 16.903 1.00 96.00 172 PHE A N 1
ATOM 1376 C CA . PHE A 1 172 ? -5.191 -4.505 15.884 1.00 96.00 172 PHE A CA 1
ATOM 1377 C C . PHE A 1 172 ? -4.364 -5.668 16.466 1.00 96.00 172 PHE A C 1
ATOM 1379 O O . PHE A 1 172 ? -3.280 -5.442 17.011 1.00 96.00 172 PHE A O 1
ATOM 1386 N N . PRO A 1 173 ? -4.837 -6.926 16.386 1.00 93.25 173 PRO A N 1
ATOM 1387 C CA . PRO A 1 173 ? -4.103 -8.053 16.943 1.00 93.25 173 PRO A CA 1
ATOM 1388 C C . PRO A 1 173 ? -2.744 -8.253 16.255 1.00 93.25 173 PRO A C 1
ATOM 1390 O O . PRO A 1 173 ? -2.669 -8.166 15.024 1.00 93.25 173 PRO A O 1
ATOM 1393 N N . PRO A 1 174 ? -1.686 -8.624 17.002 1.00 89.50 174 PRO A N 1
ATOM 1394 C CA . PRO A 1 174 ? -0.397 -8.955 16.411 1.00 89.50 174 PRO A CA 1
ATOM 1395 C C . PRO A 1 174 ? -0.548 -10.030 15.336 1.00 89.50 174 PRO A C 1
ATOM 1397 O O . PRO A 1 174 ? -1.125 -11.094 15.576 1.00 89.50 174 PRO A O 1
ATOM 1400 N N . THR A 1 175 ? -0.015 -9.756 14.151 1.00 87.81 175 THR A N 1
ATOM 1401 C CA . THR A 1 175 ? -0.045 -10.681 13.017 1.00 87.81 175 THR A CA 1
ATOM 1402 C C . THR A 1 175 ? 1.384 -11.034 12.638 1.00 87.81 175 THR A C 1
ATOM 1404 O O . THR A 1 175 ? 2.234 -10.156 12.514 1.00 87.81 175 THR A O 1
ATOM 1407 N N . LYS A 1 176 ? 1.672 -12.332 12.492 1.00 86.69 176 LYS A N 1
ATOM 1408 C CA . LYS A 1 176 ? 2.987 -12.787 12.033 1.00 86.69 176 LYS A CA 1
ATOM 1409 C C . LYS A 1 176 ? 3.121 -12.475 10.548 1.00 86.69 176 LYS A C 1
ATOM 1411 O O . LYS A 1 176 ? 2.428 -13.086 9.738 1.00 86.69 176 LYS A O 1
ATOM 1416 N N . THR A 1 177 ? 4.030 -11.572 10.218 1.00 81.25 177 THR A N 1
ATOM 1417 C CA . THR A 1 177 ? 4.384 -11.249 8.836 1.00 81.25 177 THR A CA 1
ATOM 1418 C C . THR A 1 177 ? 5.732 -11.897 8.531 1.00 81.25 177 THR A C 1
ATOM 1420 O O . THR A 1 177 ? 6.679 -11.687 9.292 1.00 81.25 177 THR A O 1
ATOM 1423 N N . PRO A 1 178 ? 5.837 -12.738 7.490 1.00 84.94 178 PRO A N 1
ATOM 1424 C CA . PRO A 1 178 ? 7.116 -13.323 7.115 1.00 84.94 178 PRO A CA 1
ATOM 1425 C C . PRO A 1 178 ? 8.075 -12.230 6.639 1.00 84.94 178 PRO A C 1
ATOM 1427 O O . PRO A 1 178 ? 7.652 -11.233 6.053 1.00 84.94 178 PRO A O 1
ATOM 1430 N N . LEU A 1 179 ? 9.372 -12.438 6.868 1.00 87.56 179 LEU A N 1
ATOM 1431 C CA . LEU A 1 179 ? 10.393 -11.611 6.236 1.00 87.56 179 LEU A CA 1
ATOM 1432 C C . LEU A 1 179 ? 10.356 -11.859 4.730 1.00 87.56 179 LEU A C 1
ATOM 1434 O O . LEU A 1 179 ? 10.401 -13.010 4.284 1.00 87.56 179 LEU A O 1
ATOM 1438 N N . LEU A 1 180 ? 10.265 -10.775 3.966 1.00 92.12 180 LEU A N 1
ATOM 1439 C CA . LEU A 1 180 ? 10.359 -10.841 2.519 1.00 92.12 180 LEU A CA 1
ATOM 1440 C C . LEU A 1 180 ? 11.807 -11.107 2.109 1.00 92.12 180 LEU A C 1
ATOM 1442 O O . LEU A 1 180 ? 12.750 -10.686 2.777 1.00 92.12 180 LEU A O 1
ATOM 1446 N N . LYS A 1 181 ? 11.966 -11.814 0.995 1.00 93.56 181 LYS A N 1
ATOM 1447 C CA . LYS A 1 181 ? 13.246 -11.980 0.310 1.00 93.56 181 LYS A CA 1
ATOM 1448 C C . LYS A 1 181 ? 13.117 -11.327 -1.049 1.00 93.56 181 LYS A C 1
ATOM 1450 O O . LYS A 1 181 ? 12.090 -11.528 -1.695 1.00 93.56 181 LYS A O 1
ATOM 1455 N N . LEU A 1 182 ? 14.128 -10.566 -1.451 1.00 95.38 182 LEU A N 1
ATOM 1456 C CA . LEU A 1 182 ? 14.178 -10.027 -2.800 1.00 95.38 182 LEU A CA 1
ATOM 1457 C C . LEU A 1 182 ? 14.252 -11.206 -3.775 1.00 95.38 182 LEU A C 1
ATOM 1459 O O . LEU A 1 182 ? 14.969 -12.179 -3.529 1.00 95.38 182 LEU A O 1
ATOM 1463 N N . THR A 1 183 ? 13.437 -11.158 -4.820 1.00 96.31 183 THR A N 1
ATOM 1464 C CA . THR A 1 183 ? 13.319 -12.227 -5.820 1.00 96.31 183 THR A CA 1
ATOM 1465 C C . THR A 1 183 ? 13.568 -11.687 -7.223 1.00 96.31 183 THR A C 1
ATOM 1467 O O . THR A 1 183 ? 13.667 -10.482 -7.421 1.00 96.31 183 THR A O 1
ATOM 1470 N N . GLY A 1 184 ? 13.633 -12.574 -8.213 1.00 92.62 184 GLY A N 1
ATOM 1471 C CA . GLY A 1 184 ? 13.874 -12.191 -9.602 1.00 92.62 184 GLY A CA 1
ATOM 1472 C C . GLY A 1 184 ? 15.348 -12.315 -9.995 1.00 92.62 184 GLY A C 1
ATOM 1473 O O . GLY A 1 184 ? 16.110 -12.974 -9.285 1.00 92.62 184 GLY A O 1
ATOM 1474 N N . PRO A 1 185 ? 15.726 -11.765 -11.158 1.00 90.69 185 PRO A N 1
ATOM 1475 C CA . PRO A 1 185 ? 17.105 -11.804 -11.633 1.00 90.69 185 PRO A CA 1
ATOM 1476 C C . PRO A 1 185 ? 18.037 -11.034 -10.688 1.00 90.69 185 PRO A C 1
ATOM 1478 O O . PRO A 1 185 ? 17.647 -10.032 -10.094 1.00 90.69 185 PRO A O 1
ATOM 1481 N N . GLU A 1 186 ? 19.273 -11.504 -10.553 1.00 93.31 186 GLU A N 1
ATOM 1482 C CA . GLU A 1 186 ? 20.347 -10.720 -9.942 1.00 93.31 186 GLU A CA 1
ATOM 1483 C C . GLU A 1 186 ? 20.811 -9.713 -10.998 1.00 93.31 186 GLU A C 1
ATOM 1485 O O . GLU A 1 186 ? 21.290 -10.115 -12.056 1.00 93.31 186 GLU A O 1
ATOM 1490 N N . ILE A 1 187 ? 20.560 -8.428 -10.750 1.00 94.50 187 ILE A N 1
ATOM 1491 C CA . ILE A 1 187 ? 20.918 -7.320 -11.637 1.00 94.50 187 ILE A CA 1
ATOM 1492 C C . ILE A 1 187 ? 21.623 -6.294 -10.758 1.00 94.50 187 ILE A C 1
ATOM 1494 O O . ILE A 1 187 ? 21.055 -5.878 -9.744 1.00 94.50 187 ILE A O 1
ATOM 1498 N N . ASP A 1 188 ? 22.836 -5.909 -11.134 1.00 94.94 188 ASP A N 1
ATOM 1499 C CA . ASP A 1 188 ? 23.552 -4.824 -10.467 1.00 94.94 188 ASP A CA 1
ATOM 1500 C C . ASP A 1 188 ? 22.945 -3.468 -10.874 1.00 94.94 188 ASP A C 1
ATOM 1502 O O . ASP A 1 188 ? 22.378 -3.332 -11.962 1.00 94.94 188 ASP A O 1
ATOM 1506 N N . GLU A 1 189 ? 23.038 -2.447 -10.017 1.00 93.62 189 GLU A N 1
ATOM 1507 C CA . GLU A 1 189 ? 22.411 -1.139 -10.284 1.00 93.62 189 GLU A CA 1
ATOM 1508 C C . GLU A 1 189 ? 22.895 -0.520 -11.608 1.00 93.62 189 GLU A C 1
ATOM 1510 O O . GLU A 1 189 ? 22.112 0.092 -12.337 1.00 93.62 189 GLU A O 1
ATOM 1515 N N . GLU A 1 190 ? 24.164 -0.733 -11.966 1.00 95.75 190 GLU A N 1
ATOM 1516 C CA . GLU A 1 190 ? 24.754 -0.282 -13.229 1.00 95.75 190 GLU A CA 1
ATOM 1517 C C . GLU A 1 190 ? 24.101 -0.924 -14.466 1.00 95.75 190 GLU A C 1
ATOM 1519 O O . GLU A 1 190 ? 24.163 -0.367 -15.565 1.00 95.75 190 GLU A O 1
ATOM 1524 N N . GLU A 1 191 ? 23.459 -2.081 -14.300 1.00 97.19 191 GLU A N 1
ATOM 1525 C CA . GLU A 1 191 ? 22.797 -2.834 -15.364 1.00 97.19 191 GLU A CA 1
ATOM 1526 C C . GLU A 1 191 ? 21.286 -2.569 -15.437 1.00 97.19 191 GLU A C 1
ATOM 1528 O O . GLU A 1 191 ? 20.636 -3.020 -16.383 1.00 97.19 1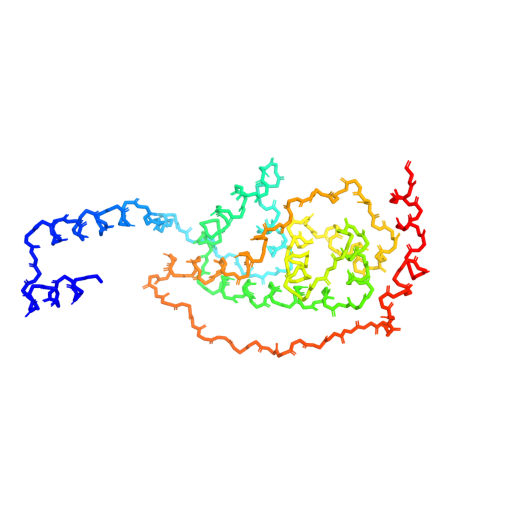91 GLU A O 1
ATOM 1533 N N . PHE A 1 192 ? 20.706 -1.795 -14.509 1.00 97.19 192 PHE A N 1
ATOM 1534 C CA . PHE A 1 192 ? 19.263 -1.522 -14.486 1.00 97.19 192 PHE A CA 1
ATOM 1535 C C . PHE A 1 192 ? 18.751 -0.955 -15.812 1.00 97.19 192 PHE A C 1
ATOM 1537 O O . PHE A 1 192 ? 17.776 -1.475 -16.360 1.00 97.19 192 PHE A O 1
ATOM 1544 N N . ALA A 1 193 ? 19.446 0.032 -16.384 1.00 97.06 193 ALA A N 1
ATOM 1545 C CA . ALA A 1 193 ? 19.080 0.610 -17.678 1.00 97.06 193 ALA A CA 1
ATOM 1546 C C . ALA A 1 193 ? 19.158 -0.412 -18.828 1.00 97.06 193 ALA A C 1
ATOM 1548 O O . ALA A 1 193 ? 18.286 -0.470 -19.692 1.00 97.06 193 ALA A O 1
ATOM 1549 N N . ALA A 1 194 ? 20.182 -1.271 -18.825 1.00 97.25 194 ALA A N 1
ATOM 1550 C CA . ALA A 1 194 ? 20.330 -2.318 -19.834 1.00 97.25 194 ALA A CA 1
ATOM 1551 C C . ALA A 1 194 ? 19.263 -3.420 -19.694 1.00 97.25 194 ALA A C 1
ATOM 1553 O O . ALA A 1 194 ? 18.867 -4.021 -20.693 1.00 97.25 194 ALA A O 1
ATOM 1554 N N . SER A 1 195 ? 18.794 -3.675 -18.468 1.00 97.44 195 SER A N 1
ATOM 1555 C CA . SER A 1 195 ? 17.768 -4.678 -18.171 1.00 97.44 195 SER A CA 1
ATOM 1556 C C . SER A 1 195 ? 16.347 -4.243 -18.553 1.00 97.44 195 SER A C 1
ATOM 1558 O O . SER A 1 195 ? 15.503 -5.105 -18.799 1.00 97.44 195 SER A O 1
ATOM 1560 N N . LEU A 1 196 ? 16.099 -2.929 -18.653 1.00 97.94 196 LEU A N 1
ATOM 1561 C CA . LEU A 1 196 ? 14.810 -2.327 -19.014 1.00 97.94 196 LEU A CA 1
ATOM 1562 C C . LEU A 1 196 ? 14.965 -1.337 -20.192 1.00 97.94 196 LEU A C 1
ATOM 1564 O O . LEU A 1 196 ? 14.764 -0.126 -20.037 1.00 97.94 196 LEU A O 1
ATOM 1568 N N . PRO A 1 197 ? 15.336 -1.828 -21.390 1.00 97.75 197 PRO A N 1
ATOM 1569 C CA . PRO A 1 197 ? 15.708 -0.974 -22.513 1.00 97.75 197 PRO A CA 1
ATOM 1570 C C . PRO A 1 197 ? 14.558 -0.115 -23.058 1.00 97.75 197 PRO A C 1
ATOM 1572 O O . PRO A 1 197 ? 14.820 0.966 -23.591 1.00 97.75 197 PRO A O 1
ATOM 1575 N N . ARG A 1 198 ? 13.295 -0.556 -22.960 1.00 97.94 198 ARG A N 1
ATOM 1576 C CA . ARG A 1 198 ? 12.151 0.256 -23.408 1.00 97.94 198 ARG A CA 1
ATOM 1577 C C . ARG A 1 198 ? 11.882 1.393 -22.435 1.00 97.94 198 ARG A C 1
ATOM 1579 O O . ARG A 1 198 ? 11.601 2.500 -22.887 1.00 97.94 198 ARG A O 1
ATOM 1586 N N . ILE A 1 199 ? 12.013 1.139 -21.134 1.00 97.00 199 ILE A N 1
ATOM 1587 C CA . ILE A 1 199 ? 11.877 2.180 -20.109 1.00 97.00 199 ILE A CA 1
ATOM 1588 C C . ILE A 1 199 ? 12.993 3.207 -20.233 1.00 97.00 199 ILE A C 1
ATOM 1590 O O . ILE A 1 199 ? 12.701 4.397 -20.289 1.00 97.00 199 ILE A O 1
ATOM 1594 N N . SER A 1 200 ? 14.251 2.774 -20.351 1.00 95.69 200 SER A N 1
ATOM 1595 C CA . SER A 1 200 ? 15.371 3.702 -20.547 1.00 95.69 200 SER A CA 1
ATOM 1596 C C . SER A 1 200 ? 15.179 4.578 -21.783 1.00 95.69 200 SER A C 1
ATOM 1598 O O . SER A 1 200 ? 15.291 5.795 -21.687 1.00 95.69 200 SER A O 1
ATOM 1600 N N . ALA A 1 201 ? 14.780 3.989 -22.914 1.00 96.38 201 ALA A N 1
ATOM 1601 C CA . ALA A 1 201 ? 14.504 4.756 -24.126 1.00 96.38 201 ALA A CA 1
ATOM 1602 C C . ALA A 1 201 ? 13.343 5.756 -23.965 1.00 96.38 201 ALA A C 1
ATOM 1604 O O . ALA A 1 201 ? 13.380 6.822 -24.573 1.00 96.38 201 ALA A O 1
ATOM 1605 N N . ALA A 1 202 ? 12.316 5.424 -23.176 1.00 94.94 202 ALA A N 1
ATOM 1606 C CA . ALA A 1 202 ? 11.182 6.311 -22.924 1.00 94.94 202 ALA A CA 1
ATOM 1607 C C . ALA A 1 202 ? 11.525 7.480 -21.982 1.00 94.94 202 ALA A C 1
ATOM 1609 O O . ALA A 1 202 ? 10.902 8.530 -22.090 1.00 94.94 202 ALA A O 1
ATOM 1610 N N . LEU A 1 203 ? 12.492 7.308 -21.075 1.00 91.75 203 LEU A N 1
ATOM 1611 C CA . LEU A 1 203 ? 12.942 8.354 -20.147 1.00 91.75 203 LEU A CA 1
ATOM 1612 C C . LEU A 1 203 ? 13.935 9.343 -20.782 1.00 91.75 203 LEU A C 1
ATOM 1614 O O . LEU A 1 203 ? 14.041 10.475 -20.317 1.00 91.75 203 LEU A O 1
ATOM 1618 N N . ASP A 1 204 ? 14.640 8.925 -21.837 1.00 89.06 204 ASP A N 1
ATOM 1619 C CA . ASP A 1 204 ? 15.582 9.763 -22.595 1.00 89.06 204 ASP A CA 1
ATOM 1620 C C . ASP A 1 204 ? 14.909 10.620 -23.695 1.00 89.06 204 ASP A C 1
ATOM 1622 O O . ASP A 1 204 ? 15.584 11.431 -24.339 1.00 89.06 204 ASP A O 1
ATOM 1626 N N . ALA A 1 205 ? 13.612 10.409 -23.955 1.00 80.19 205 ALA A N 1
ATOM 1627 C CA . ALA A 1 205 ? 12.840 11.027 -25.042 1.00 80.19 205 ALA A CA 1
ATOM 1628 C C . ALA A 1 205 ? 12.214 12.377 -24.653 1.00 80.19 205 ALA A C 1
ATOM 1630 O O . ALA A 1 205 ? 12.223 13.284 -25.522 1.00 80.19 205 ALA A O 1
#

Radius of gyration: 21.26 Å; chains: 1; bounding box: 49×41×66 Å

Foldseek 3Di:
DVVVLVVCVVVVHDPVVSVVVVVVVVVVVVPDDAQDPDDADADADDPVVLLVLLCPPVVDDPVVCLVCSLNSLLSHDLNNLVVSLVVLLVLLLLCLAPLSVLLQCLLQVGADPLNSLLSSLLQVSVTDVSSVVCSVPVLPHDSVPDDVPSPPSNSSSCSSQSSSCNNVVDGDDDDDRDDHDHDDDDADNVCSCVSNVNSVVVSVD